Protein 5A99 (pdb70)

Foldseek 3Di:
DDDDDDDPVVVVVVVVVVCCVVCVLVDLPDKKKKWKWFQAPLQKIKIKMDMFSWKDWDWFALQRQFPPHPVRPPDDDDDPLLVVQQLLCQQDPVRGDHPDVADSRGTFKIKMKIFGQWDLQQKFKDWDGNNPAAPDPDDVVGDDDDPVRSCSVVWDFFDDVRDRGMTMDMDGCPCPVHPVRTIMIIIITHDDPDDDDCCDPVNVVVCVVCVVVDPIDIDIGPHDVRCVVPPCVVPVNWDADPVGDTD

Organism: NCBI:txid352246

Sequence (247 aa):
AYHGAPHEIRNRYQHDRALEILDRQYSRDSYIYAHLVLYMKDSSLQIIRAQNPRIISRSYNWDQLVLPNYRINDEKYYGRSELRHLRDGLLSDNGGRSQHDKGMNEPVSFQFIVQGDVDLGSVWFRVNKYNNISSSSFAMEAVSERAENYIGPLMRPIRYFDREMAWSYVGKFDGILFPCHPVISFAVQRANRDGAGLYNGENIYKTLIRLNDSPDLYAHYDDEETSVANYWTRFQYLYRTKCDIAV

Nearest PDB structures (foldseek):
  5a99-assembly1_A  TM=1.004E+00  e=1.630E-52  Operophtera brumata cypovirus 19
  5a8u-assembly1_A  TM=9.266E-01  e=1.056E-21  Orgyia pseudotsugata cypovirus 5
  7wyr-assembly1_A  TM=9.074E-01  e=7.950E-17  Bombyx mori cypovirus 1
  5gqj-assembly1_A  TM=9.050E-01  e=3.764E-16  Bombyx mori cypovirus 1
  5a8s-assembly1_A  TM=8.307E-01  e=1.786E-12  Antheraea mylitta cypovirus 4

Structure (mmCIF, N/CA/C/O backbone):
data_5A99
#
_entry.id   5A99
#
_cell.length_a   102.720
_cell.length_b   102.720
_cell.length_c   102.720
_cell.angle_alpha   90.00
_cell.angle_beta   90.00
_cell.angle_gamma   90.00
#
_symmetry.space_group_name_H-M   'I 2 3'
#
loop_
_entity.id
_entity.type
_entity.pdbx_description
1 polymer Polyhedrin
2 non-polymer "ADENOSINE-5'-TRIPHOSPHATE"
3 non-polymer 'MAGNESIUM ION'
4 water water
#
loop_
_atom_site.group_PDB
_atom_site.id
_atom_site.type_symbol
_atom_site.label_atom_id
_atom_site.label_alt_id
_atom_site.label_comp_id
_atom_site.label_asym_id
_atom_site.label_entity_id
_atom_site.label_seq_id
_atom_site.pdbx_PDB_ins_code
_atom_site.Cartn_x
_atom_site.Cartn_y
_atom_site.Cartn_z
_atom_site.occupancy
_atom_site.B_iso_or_equiv
_atom_site.auth_seq_id
_atom_site.auth_comp_id
_atom_site.auth_asym_id
_atom_site.auth_atom_id
_atom_site.pdbx_PDB_model_num
ATOM 4 N N . ALA A 1 2 ? 57.242 71.795 -7.653 1.00 17.39 2 ALA A N 1
ATOM 5 C CA . ALA A 1 2 ? 56.315 70.701 -7.373 1.00 22.50 2 ALA A CA 1
ATOM 6 C C . ALA A 1 2 ? 55.261 70.587 -8.475 1.00 17.85 2 ALA A C 1
ATOM 7 O O . ALA A 1 2 ? 54.873 71.582 -9.090 1.00 18.89 2 ALA A O 1
ATOM 14 N N . TYR A 1 3 ? 54.788 69.370 -8.715 1.00 19.39 3 TYR A N 1
ATOM 15 C CA . TYR A 1 3 ? 53.815 69.134 -9.771 1.00 21.25 3 TYR A CA 1
ATOM 16 C C . TYR A 1 3 ? 52.729 68.139 -9.382 1.00 20.84 3 TYR A C 1
ATOM 17 O O . TYR A 1 3 ? 52.997 67.116 -8.747 1.00 21.53 3 TYR A O 1
ATOM 35 N N . HIS A 1 4 ? 51.499 68.460 -9.784 1.00 21.29 4 HIS A N 1
ATOM 36 C CA . HIS A 1 4 ? 50.352 67.571 -9.649 1.00 22.11 4 HIS A CA 1
ATOM 37 C C . HIS A 1 4 ? 49.501 67.743 -10.891 1.00 19.35 4 HIS A C 1
ATOM 38 O O . HIS A 1 4 ? 49.123 68.859 -11.242 1.00 24.38 4 HIS A O 1
ATOM 53 N N . GLY A 1 5 ? 49.200 66.645 -11.564 1.00 19.44 5 GLY A N 1
ATOM 54 C CA . GLY A 1 5 ? 48.441 66.727 -12.797 1.00 22.90 5 GLY A CA 1
ATOM 55 C C . GLY A 1 5 ? 47.506 65.565 -13.054 1.00 23.58 5 GLY A C 1
ATOM 56 O O . GLY A 1 5 ? 46.896 65.504 -14.117 1.00 20.23 5 GLY A O 1
ATOM 60 N N . ALA A 1 6 ? 47.388 64.645 -12.097 1.00 17.96 6 ALA A N 1
ATOM 61 C CA . ALA A 1 6 ? 46.564 63.456 -12.297 1.00 21.00 6 ALA A CA 1
ATOM 62 C C . ALA A 1 6 ? 46.102 62.870 -10.981 1.00 14.02 6 ALA A C 1
ATOM 63 O O . ALA A 1 6 ? 46.715 63.104 -9.946 1.00 16.79 6 ALA A O 1
ATOM 70 N N . PRO A 1 7 ? 45.011 62.101 -11.023 1.00 16.66 7 PRO A N 1
ATOM 71 C CA . PRO A 1 7 ? 44.497 61.378 -9.856 1.00 18.21 7 PRO A CA 1
ATOM 72 C C . PRO A 1 7 ? 45.261 60.079 -9.614 1.00 17.69 7 PRO A C 1
ATOM 73 O O . PRO A 1 7 ? 45.843 59.510 -10.543 1.00 18.75 7 PRO A O 1
ATOM 84 N N . HIS A 1 8 ? 45.268 59.623 -8.368 1.00 19.57 8 HIS A N 1
ATOM 85 C CA . HIS A 1 8 ? 45.748 58.287 -8.048 1.00 20.57 8 HIS A CA 1
ATOM 86 C C . HIS A 1 8 ? 44.726 57.279 -8.587 1.00 21.64 8 HIS A C 1
ATOM 87 O O . HIS A 1 8 ? 43.593 57.647 -8.927 1.00 18.15 8 HIS A O 1
ATOM 102 N N . GLU A 1 9 ? 45.107 56.008 -8.664 1.00 23.49 9 GLU A N 1
ATOM 103 C CA . GLU A 1 9 ? 44.193 54.985 -9.168 1.00 21.75 9 GLU A CA 1
ATOM 104 C C . GLU A 1 9 ? 43.239 54.562 -8.074 1.00 14.48 9 GLU A C 1
ATOM 105 O O . GLU A 1 9 ? 43.400 53.496 -7.481 1.00 13.44 9 GLU A O 1
ATOM 117 N N . ILE A 1 10 ? 42.240 55.399 -7.811 1.00 15.82 10 ILE A N 1
ATOM 118 C CA . ILE A 1 10 ? 41.336 55.175 -6.689 1.00 14.34 10 ILE A CA 1
ATOM 119 C C . ILE A 1 10 ? 40.658 53.808 -6.793 1.00 13.81 10 ILE A C 1
ATOM 120 O O . ILE A 1 10 ? 40.650 53.030 -5.837 1.00 10.84 10 ILE A O 1
ATOM 136 N N . ARG A 1 11 ? 40.092 53.521 -7.959 1.00 12.96 11 ARG A N 1
ATOM 137 C CA . ARG A 1 11 ? 39.346 52.291 -8.156 1.00 13.43 11 ARG A CA 1
ATOM 138 C C . ARG A 1 11 ? 40.208 51.072 -7.838 1.00 14.23 11 ARG A C 1
ATOM 139 O O . ARG A 1 11 ? 39.752 50.134 -7.192 1.00 13.57 11 ARG A O 1
ATOM 160 N N . ASN A 1 12 ? 41.459 51.104 -8.281 1.00 14.72 12 ASN A N 1
ATOM 161 C CA . ASN A 1 12 ? 42.385 50.003 -8.067 1.00 15.12 12 ASN A CA 1
ATOM 162 C C . ASN A 1 12 ? 42.758 49.864 -6.588 1.00 13.87 12 ASN A C 1
ATOM 163 O O . ASN A 1 12 ? 42.810 48.747 -6.055 1.00 12.40 12 ASN A O 1
ATOM 174 N N . ARG A 1 13 ? 42.992 51.001 -5.926 1.00 13.58 13 ARG A N 1
ATOM 175 C CA . ARG A 1 13 ? 43.364 51.007 -4.512 1.00 17.28 13 ARG A CA 1
ATOM 176 C C . ARG A 1 13 ? 42.225 50.403 -3.693 1.00 15.78 13 ARG A C 1
ATOM 177 O O . ARG A 1 13 ? 42.452 49.580 -2.809 1.00 12.14 13 ARG A O 1
ATOM 198 N N . TYR A 1 14 ? 40.997 50.801 -4.007 1.00 14.58 14 TYR A N 1
ATOM 199 C CA . TYR A 1 14 ? 39.830 50.239 -3.333 1.00 12.59 14 TYR A CA 1
ATOM 200 C C . TYR A 1 14 ? 39.727 48.730 -3.558 1.00 13.45 14 TYR A C 1
ATOM 201 O O . TYR A 1 14 ? 39.335 47.993 -2.656 1.00 12.72 14 TYR A O 1
ATOM 219 N N . GLN A 1 15 ? 40.096 48.266 -4.750 1.00 13.67 15 GLN A N 1
ATOM 220 C CA . GLN A 1 15 ? 40.061 46.825 -5.043 1.00 10.77 15 GLN A CA 1
ATOM 221 C C . GLN A 1 15 ? 41.032 46.038 -4.164 1.00 12.16 15 GLN A C 1
ATOM 222 O O . GLN A 1 15 ? 40.687 44.975 -3.630 1.00 8.86 15 GLN A O 1
ATOM 236 N N . HIS A 1 16 ? 42.253 46.547 -4.027 1.00 15.07 16 HIS A N 1
ATOM 237 C CA . HIS A 1 16 ? 43.231 45.946 -3.123 1.00 22.02 16 HIS A CA 1
ATOM 238 C C . HIS A 1 16 ? 42.678 45.873 -1.703 1.00 14.93 16 HIS A C 1
ATOM 239 O O . HIS A 1 16 ? 42.791 44.845 -1.047 1.00 12.04 16 HIS A O 1
ATOM 254 N N . ASP A 1 17 ? 42.097 46.982 -1.245 1.00 16.08 17 ASP A N 1
ATOM 255 C CA . ASP A 1 17 ? 41.534 47.088 0.100 1.00 15.45 17 ASP A CA 1
ATOM 256 C C . ASP A 1 17 ? 40.415 46.073 0.295 1.00 12.69 17 ASP A C 1
ATOM 257 O O . ASP A 1 17 ? 40.292 4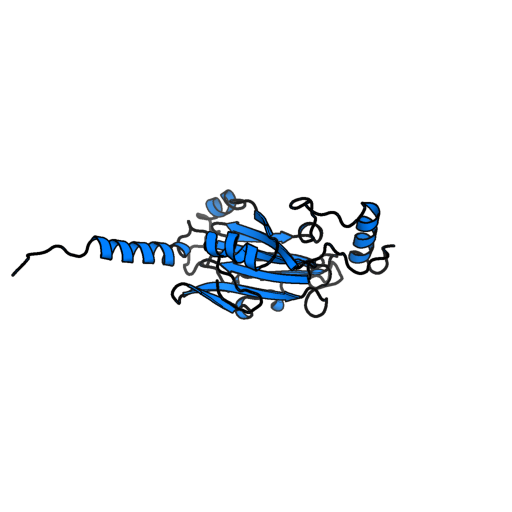5.467 1.366 1.00 9.77 17 ASP A O 1
ATOM 266 N N . ARG A 1 18 ? 39.614 45.880 -0.753 1.00 12.62 18 ARG A N 1
ATOM 267 C CA . ARG A 1 18 ? 38.515 44.919 -0.719 1.00 14.94 18 ARG A CA 1
ATOM 268 C C . ARG A 1 18 ? 39.025 43.481 -0.681 1.00 12.95 18 ARG A C 1
ATOM 269 O O . ARG A 1 18 ? 38.470 42.637 0.032 1.00 11.22 18 ARG A O 1
ATOM 290 N N . ALA A 1 19 ? 40.058 43.205 -1.474 1.00 11.79 19 ALA A N 1
ATOM 291 C CA . ALA A 1 19 ? 40.662 41.881 -1.510 1.00 11.86 19 ALA A CA 1
ATOM 292 C C . ALA A 1 19 ? 41.210 41.560 -0.125 1.00 12.40 19 ALA A C 1
ATOM 293 O O . ALA A 1 19 ? 40.970 40.478 0.403 1.00 11.01 19 ALA A O 1
ATOM 300 N N . LEU A 1 20 ? 41.927 42.512 0.470 1.00 11.53 20 LEU A N 1
ATOM 301 C CA . LEU A 1 20 ? 42.421 42.345 1.829 1.00 14.85 20 LEU A CA 1
ATOM 302 C C . LEU A 1 20 ? 41.283 42.263 2.837 1.00 11.77 20 LEU A C 1
ATOM 303 O O . LEU A 1 20 ? 41.351 41.480 3.779 1.00 11.67 20 LEU A O 1
ATOM 319 N N . GLU A 1 21 ? 40.260 43.096 2.660 1.00 11.96 21 GLU A N 1
ATOM 320 C CA . GLU A 1 21 ? 39.086 43.030 3.519 1.00 11.31 21 GLU A CA 1
ATOM 321 C C . GLU A 1 21 ? 38.508 41.606 3.617 1.00 12.53 21 GLU A C 1
ATOM 322 O O . GLU A 1 21 ? 38.132 41.137 4.702 1.00 12.80 21 GLU A O 1
ATOM 334 N N . ILE A 1 22 ? 38.445 40.910 2.488 1.00 13.31 22 ILE A N 1
ATOM 335 C CA . ILE A 1 22 ? 37.840 39.580 2.454 1.00 13.04 22 ILE A CA 1
ATOM 336 C C . ILE A 1 22 ? 38.817 38.511 2.952 1.00 10.73 22 ILE A C 1
ATOM 337 O O . ILE A 1 22 ? 38.449 37.644 3.749 1.00 14.12 22 ILE A O 1
ATOM 353 N N . LEU A 1 23 ? 40.060 38.578 2.486 1.00 13.31 23 LEU A N 1
ATOM 354 C CA . LEU A 1 23 ? 41.110 37.669 2.944 1.00 14.46 23 LEU A CA 1
ATOM 355 C C . LEU A 1 23 ? 41.307 37.754 4.451 1.00 18.78 23 LEU A C 1
ATOM 356 O O . LEU A 1 23 ? 41.602 36.751 5.103 1.00 16.32 23 LEU A O 1
ATOM 372 N N . ASP A 1 24 ? 41.153 38.956 4.997 1.00 12.42 24 ASP A N 1
ATOM 373 C CA . ASP A 1 24 ? 41.406 39.168 6.414 1.00 13.32 24 ASP A CA 1
ATOM 374 C C . ASP A 1 24 ? 40.157 39.141 7.281 1.00 10.24 24 ASP A C 1
ATOM 375 O O . ASP A 1 24 ? 40.271 39.221 8.505 1.00 9.91 24 ASP A O 1
ATOM 384 N N . ARG A 1 25 ? 38.972 39.035 6.671 1.00 8.61 25 ARG A N 1
ATOM 385 C CA . ARG A 1 25 ? 37.722 39.051 7.446 1.00 9.35 25 ARG A CA 1
ATOM 386 C C . ARG A 1 25 ? 37.704 37.955 8.499 1.00 9.19 25 ARG A C 1
ATOM 387 O O . ARG A 1 25 ? 37.150 38.133 9.579 1.00 9.95 25 ARG A O 1
ATOM 408 N N . GLN A 1 26 ? 38.315 36.823 8.163 1.00 11.11 26 GLN A N 1
ATOM 409 C CA . GLN A 1 26 ? 38.343 35.662 9.054 1.00 12.72 26 GLN A CA 1
ATOM 410 C C . GLN A 1 26 ? 38.900 35.989 10.431 1.00 9.39 26 GLN A C 1
ATOM 411 O O . GLN A 1 26 ? 38.621 35.272 11.395 1.00 10.71 26 GLN A O 1
ATOM 425 N N . TYR A 1 27 ? 39.736 37.028 10.515 1.00 12.05 27 TYR A N 1
ATOM 426 C CA . TYR A 1 27 ? 40.312 37.446 11.795 1.00 11.04 27 TYR A CA 1
ATOM 427 C C . TYR A 1 27 ? 39.322 38.226 12.646 1.00 9.82 27 TYR A C 1
ATOM 428 O O . TYR A 1 27 ? 39.497 38.340 13.850 1.00 9.94 27 TYR A O 1
ATOM 446 N N . SER A 1 28 ? 38.293 38.779 12.022 1.00 11.95 28 SER A N 1
ATOM 447 C CA . SER A 1 28 ? 37.248 39.467 12.775 1.00 14.86 28 SER A CA 1
ATOM 448 C C . SER A 1 28 ? 36.417 38.494 13.593 1.00 13.73 28 SER A C 1
ATOM 449 O O . SER A 1 28 ? 36.015 37.443 13.093 1.00 12.63 28 SER A O 1
ATOM 457 N N . ARG A 1 29 ? 36.160 38.856 14.850 1.00 12.72 29 ARG A N 1
ATOM 458 C CA . ARG A 1 29 ? 35.311 38.039 15.709 1.00 16.90 29 ARG A CA 1
ATOM 459 C C . ARG A 1 29 ? 33.874 38.022 15.202 1.00 10.92 29 ARG A C 1
ATOM 460 O O . ARG A 1 29 ? 33.059 37.251 15.685 1.00 14.77 29 ARG A O 1
ATOM 481 N N . ASP A 1 30 ? 33.571 38.869 14.223 1.00 10.80 30 ASP A N 1
ATOM 482 C CA . ASP A 1 30 ? 32.233 38.920 13.645 1.00 11.23 30 ASP A CA 1
ATOM 483 C C . ASP A 1 30 ? 32.168 38.220 12.298 1.00 12.67 30 ASP A C 1
ATOM 484 O O . ASP A 1 30 ? 31.267 38.473 11.502 1.00 15.66 30 ASP A O 1
ATOM 493 N N . SER A 1 31 ? 33.133 37.351 12.044 1.00 11.13 31 SER A N 1
ATOM 494 C CA . SER A 1 31 ? 33.069 36.458 10.899 1.00 10.12 31 SER A CA 1
ATOM 495 C C . SER A 1 31 ? 32.797 35.058 11.436 1.00 8.81 31 SER A C 1
ATOM 496 O O . SER A 1 31 ? 32.610 34.875 12.635 1.00 9.19 31 SER A O 1
ATOM 504 N N . TYR A 1 32 ? 32.792 34.073 10.553 1.00 12.73 32 TYR A N 1
ATOM 505 C CA . TYR A 1 32 ? 32.487 32.714 10.962 1.00 11.34 32 TYR A CA 1
ATOM 506 C C . TYR A 1 32 ? 33.677 31.758 10.936 1.00 11.78 32 TYR A C 1
ATOM 507 O O . TYR A 1 32 ? 34.623 31.913 10.157 1.00 11.53 32 TYR A O 1
ATOM 525 N N . ILE A 1 33 ? 33.613 30.758 11.804 1.00 9.86 33 ILE A N 1
ATOM 526 C CA . ILE A 1 33 ? 34.436 29.579 11.627 1.00 10.84 33 ILE A CA 1
ATOM 527 C C . ILE A 1 33 ? 33.483 28.480 11.194 1.00 12.35 33 ILE A C 1
ATOM 528 O O . ILE A 1 33 ? 32.290 28.481 11.549 1.00 8.84 33 ILE A O 1
ATOM 544 N N . TYR A 1 34 ? 34.012 27.567 10.392 1.00 11.32 34 TYR A N 1
ATOM 545 C CA . TYR A 1 34 ? 33.202 26.528 9.776 1.00 11.00 34 TYR A CA 1
ATOM 546 C C . TYR A 1 34 ? 33.809 25.165 10.045 1.00 12.61 34 TYR A C 1
ATOM 547 O O . TYR A 1 34 ? 35.035 24.996 10.070 1.00 9.91 34 TYR A O 1
ATOM 565 N N . ALA A 1 35 ? 32.919 24.203 10.254 1.00 9.05 35 ALA A N 1
ATOM 566 C CA . ALA A 1 35 ? 33.282 22.812 10.431 1.00 10.74 35 ALA A CA 1
ATOM 567 C C . ALA A 1 35 ? 32.343 21.954 9.579 1.00 8.92 35 ALA A C 1
ATOM 568 O O . ALA A 1 35 ? 31.130 21.934 9.801 1.00 9.53 35 ALA A O 1
ATOM 575 N N . HIS A 1 36 ? 32.916 21.261 8.601 1.00 6.19 36 HIS A N 1
ATOM 576 C CA . HIS A 1 36 ? 32.151 20.386 7.721 1.00 9.35 36 HIS A CA 1
ATOM 577 C C . HIS A 1 36 ? 32.452 18.937 8.025 1.00 9.76 36 HIS A C 1
ATOM 578 O O . HIS A 1 36 ? 33.612 18.533 8.077 1.00 8.18 36 HIS A O 1
ATOM 593 N N . LEU A 1 37 ? 31.401 18.152 8.210 1.00 11.69 37 LEU A N 1
ATOM 594 C CA . LEU A 1 37 ? 31.554 16.719 8.270 1.00 12.62 37 LEU A CA 1
ATOM 595 C C . LEU A 1 37 ? 30.949 16.175 6.983 1.00 10.59 37 LEU A C 1
ATOM 596 O O . LEU A 1 37 ? 29.741 16.283 6.752 1.00 9.28 37 LEU A O 1
ATOM 612 N N . VAL A 1 38 ? 31.809 15.642 6.127 1.00 12.52 38 VAL A N 1
ATOM 613 C CA . VAL A 1 38 ? 31.386 15.153 4.825 1.00 12.20 38 VAL A CA 1
ATOM 614 C C . VAL A 1 38 ? 31.407 13.640 4.860 1.00 12.14 38 VAL A C 1
ATOM 615 O O . VAL A 1 38 ? 32.436 13.031 5.144 1.00 12.41 38 VAL A O 1
ATOM 628 N N . LEU A 1 39 ? 30.268 13.039 4.568 1.00 10.71 39 LEU A N 1
ATOM 629 C CA . LEU A 1 39 ? 30.151 11.585 4.616 1.00 14.04 39 LEU A CA 1
ATOM 630 C C . LEU A 1 39 ? 29.965 11.018 3.220 1.00 13.88 39 LEU A C 1
ATOM 631 O O . LEU A 1 39 ? 29.028 11.382 2.508 1.00 12.79 39 LEU A O 1
ATOM 647 N N . TYR A 1 40 ? 30.876 10.139 2.829 1.00 10.24 40 TYR A N 1
ATOM 648 C CA . TYR A 1 40 ? 30.805 9.507 1.528 1.00 12.03 40 TYR A CA 1
ATOM 649 C C . TYR A 1 40 ? 30.094 8.182 1.670 1.00 12.30 40 TYR A C 1
ATOM 650 O O . TYR A 1 40 ? 30.556 7.27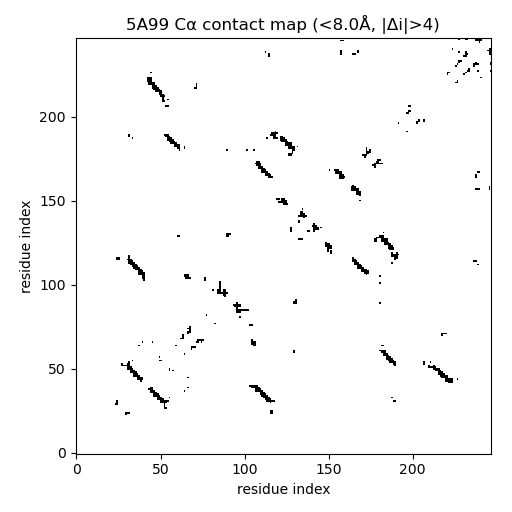5 2.361 1.00 10.45 40 TYR A O 1
ATOM 668 N N . MET A 1 41 ? 28.950 8.089 1.013 1.00 11.60 41 MET A N 1
ATOM 669 C CA . MET A 1 41 ? 28.045 6.978 1.228 1.00 12.95 41 MET A CA 1
ATOM 670 C C . MET A 1 41 ? 28.338 5.842 0.240 1.00 10.72 41 MET A C 1
ATOM 671 O O . MET A 1 41 ? 29.180 5.963 -0.662 1.00 12.84 41 MET A O 1
ATOM 685 N N . LYS A 1 42 ? 27.646 4.732 0.424 1.00 9.00 42 LYS A N 1
ATOM 686 C CA . LYS A 1 42 ? 27.935 3.509 -0.314 1.00 15.90 42 LYS A CA 1
ATOM 687 C C . LYS A 1 42 ? 27.497 3.599 -1.785 1.00 14.32 42 LYS A C 1
ATOM 688 O O . LYS A 1 42 ? 27.938 2.810 -2.625 1.00 11.85 42 LYS A O 1
ATOM 707 N N . ASP A 1 43 ? 26.666 4.588 -2.107 1.00 14.26 43 ASP A N 1
ATOM 708 C CA . ASP A 1 43 ? 26.274 4.811 -3.502 1.00 15.12 43 ASP A CA 1
ATOM 709 C C . ASP A 1 43 ? 27.092 5.931 -4.148 1.00 14.92 43 ASP A C 1
ATOM 710 O O . ASP A 1 43 ? 26.783 6.402 -5.255 1.00 15.60 43 ASP A O 1
ATOM 719 N N . SER A 1 44 ? 28.132 6.344 -3.427 1.00 13.03 44 SER A N 1
ATOM 720 C CA . SER A 1 44 ? 29.007 7.456 -3.807 1.00 12.19 44 SER A CA 1
ATOM 721 C C . SER A 1 44 ? 28.386 8.834 -3.666 1.00 13.52 44 SER A C 1
ATOM 722 O O . SER A 1 44 ? 29.035 9.837 -3.982 1.00 11.46 44 SER A O 1
ATOM 730 N N . SER A 1 45 ? 27.148 8.895 -3.182 1.00 12.92 45 SER A N 1
ATOM 731 C CA . SER A 1 45 ? 26.536 10.178 -2.862 1.00 11.64 45 SER A CA 1
ATOM 732 C C . SER A 1 45 ? 27.218 10.750 -1.618 1.00 11.88 45 SER A C 1
ATOM 733 O O . SER A 1 45 ? 27.868 10.019 -0.863 1.00 12.57 45 SER A O 1
ATOM 741 N N . LEU A 1 46 ? 27.101 12.062 -1.425 1.00 14.43 46 LEU A N 1
ATOM 742 C CA . LEU A 1 46 ? 27.641 12.706 -0.236 1.00 11.64 46 LEU A CA 1
ATOM 743 C C . LEU A 1 46 ? 26.531 13.221 0.651 1.00 13.81 46 LEU A C 1
ATOM 744 O O . LEU A 1 46 ? 25.552 13.809 0.176 1.00 14.16 46 LEU A O 1
ATOM 760 N N . GLN A 1 47 ? 26.713 13.023 1.949 1.00 14.44 47 GLN A N 1
ATOM 761 C CA . GLN A 1 47 ? 25.948 13.753 2.935 1.00 19.24 47 GLN A CA 1
ATOM 762 C C . GLN A 1 47 ? 26.886 14.757 3.614 1.00 12.47 47 GLN A C 1
ATOM 763 O O . GLN A 1 47 ? 27.910 14.383 4.184 1.00 11.77 47 GLN A O 1
ATOM 777 N N . ILE A 1 48 ? 26.522 16.032 3.525 1.00 11.79 48 ILE A N 1
ATOM 778 C CA . ILE A 1 48 ? 27.299 17.123 4.094 1.00 7.04 48 ILE A CA 1
ATOM 779 C C . ILE A 1 48 ? 26.597 17.674 5.321 1.00 9.64 48 ILE A C 1
ATOM 780 O O . ILE A 1 48 ? 25.409 17.982 5.296 1.00 10.01 48 ILE A O 1
ATOM 796 N N . ILE A 1 49 ? 27.343 17.763 6.411 1.00 12.71 49 ILE A N 1
ATOM 797 C CA . ILE A 1 49 ? 26.859 18.398 7.630 1.00 10.05 49 ILE A CA 1
ATOM 798 C C . ILE A 1 49 ? 27.786 19.575 7.888 1.00 10.70 49 ILE A C 1
ATOM 799 O O . ILE A 1 49 ? 28.994 19.393 8.032 1.00 9.04 49 ILE A O 1
ATOM 815 N N . ARG A 1 50 ? 27.231 20.783 7.890 1.00 10.37 50 ARG A N 1
ATOM 816 C CA . ARG A 1 50 ? 28.005 21.966 8.226 1.00 11.09 50 ARG A CA 1
ATOM 817 C C . ARG A 1 50 ? 27.560 22.568 9.541 1.00 11.22 50 ARG A C 1
ATOM 818 O O . ARG A 1 50 ? 26.382 22.902 9.737 1.00 13.62 50 ARG A O 1
ATOM 839 N N . ALA A 1 51 ? 28.533 22.732 10.421 1.00 10.19 51 ALA A N 1
ATOM 840 C CA . ALA A 1 51 ? 28.353 23.501 11.643 1.00 10.97 51 ALA A CA 1
ATOM 841 C C . ALA A 1 51 ? 29.087 24.822 11.470 1.00 8.58 51 ALA A C 1
ATOM 842 O O . ALA A 1 51 ? 30.128 24.887 10.806 1.00 10.65 51 ALA A O 1
ATOM 849 N N . GLN A 1 52 ? 28.554 25.867 12.074 1.00 5.94 52 GLN A N 1
ATOM 850 C CA . GLN A 1 52 ? 29.179 27.175 11.995 1.00 7.87 52 GLN A CA 1
ATOM 851 C C . GLN A 1 52 ? 28.809 28.039 13.186 1.00 11.74 52 GLN A C 1
ATOM 852 O O . GLN A 1 52 ? 27.731 27.898 13.776 1.00 12.31 52 GLN A O 1
ATOM 866 N N . ASN A 1 53 ? 29.707 28.958 13.513 1.00 11.17 53 ASN A N 1
ATOM 867 C CA . ASN A 1 53 ? 29.528 29.834 14.645 1.00 12.77 53 ASN A CA 1
ATOM 868 C C . ASN A 1 53 ? 30.539 30.977 14.579 1.00 10.46 53 ASN A C 1
ATOM 869 O O . ASN A 1 53 ? 31.652 30.808 14.060 1.00 11.78 53 ASN A O 1
ATOM 880 N N . PRO A 1 54 ? 30.164 32.149 15.098 1.00 12.65 54 PRO A N 1
ATOM 881 C CA . PRO A 1 54 ? 31.159 33.226 15.041 1.00 13.08 54 PRO A CA 1
ATOM 882 C C . PRO A 1 54 ? 32.345 32.980 15.960 1.00 9.75 54 PRO A C 1
ATOM 883 O O . PRO A 1 54 ? 33.392 33.598 15.761 1.00 11.17 54 PRO A O 1
ATOM 894 N N . ARG A 1 55 ? 32.214 32.057 16.910 1.00 10.37 55 ARG A N 1
ATOM 895 C CA . ARG A 1 55 ? 33.225 31.912 17.963 1.00 9.96 55 ARG A CA 1
ATOM 896 C C . ARG A 1 55 ? 33.618 30.481 18.314 1.00 11.35 55 ARG A C 1
ATOM 897 O O . ARG A 1 55 ? 34.802 30.175 18.436 1.00 12.19 55 ARG A O 1
ATOM 918 N N . ILE A 1 56 ? 32.632 29.607 18.496 1.00 7.59 56 ILE A N 1
ATOM 919 C CA . ILE A 1 56 ? 32.902 28.303 19.067 1.00 9.41 56 ILE A CA 1
ATOM 920 C C . ILE A 1 56 ? 31.944 27.246 18.540 1.00 11.33 56 ILE A C 1
ATOM 921 O O . ILE A 1 56 ? 30.744 27.480 18.387 1.00 10.99 56 ILE A O 1
ATOM 937 N N . ILE A 1 57 ? 32.494 26.072 18.263 1.00 13.59 57 ILE A N 1
ATOM 938 C CA . ILE A 1 57 ? 31.716 24.970 17.736 1.00 9.02 57 ILE A CA 1
ATOM 939 C C . ILE A 1 57 ? 32.009 23.721 18.558 1.00 8.12 57 ILE A C 1
ATOM 940 O O . ILE A 1 57 ? 33.157 23.288 18.646 1.00 7.74 57 ILE A O 1
ATOM 956 N N . SER A 1 58 ? 30.969 23.177 19.190 1.00 9.54 58 SER A N 1
ATOM 957 C CA . SER A 1 58 ? 31.023 21.855 19.818 1.00 9.97 58 SER A CA 1
ATOM 958 C C . SER A 1 58 ? 29.833 21.036 19.328 1.00 11.65 58 SER A C 1
ATOM 959 O O . SER A 1 58 ? 28.690 21.430 19.535 1.00 9.82 58 SER A O 1
ATOM 967 N N . ARG A 1 59 ? 30.093 19.900 18.682 1.00 11.28 59 ARG A N 1
ATOM 968 C CA . ARG A 1 59 ? 29.022 19.112 18.087 1.00 10.91 59 ARG A CA 1
ATOM 969 C C . ARG A 1 59 ? 29.238 17.636 18.285 1.00 9.24 59 ARG A C 1
ATOM 970 O O . ARG A 1 59 ? 30.369 17.166 18.323 1.00 8.71 59 ARG A O 1
ATOM 991 N N . SER A 1 60 ? 28.142 16.894 18.374 1.00 9.37 60 SER A N 1
ATOM 992 C CA . SER A 1 60 ? 28.235 15.445 18.326 1.00 12.65 60 SER A CA 1
ATOM 993 C C . SER A 1 60 ? 27.059 14.891 17.528 1.00 13.41 60 SER A C 1
ATOM 994 O O . SER A 1 60 ? 25.971 15.498 17.455 1.00 12.44 60 SER A O 1
ATOM 1002 N N . TYR A 1 61 ? 27.300 13.756 16.884 1.00 9.52 61 TYR A N 1
ATOM 1003 C CA . TYR A 1 61 ? 26.314 13.146 16.018 1.00 12.78 61 TYR A CA 1
ATOM 1004 C C . TYR A 1 61 ? 26.229 11.669 16.342 1.00 14.26 61 TYR A C 1
ATOM 1005 O O . TYR A 1 61 ? 27.234 10.961 16.368 1.00 12.35 61 TYR A O 1
ATOM 1023 N N . ASN A 1 62 ? 25.025 11.215 16.641 1.00 17.51 62 ASN A N 1
ATOM 1024 C CA . ASN A 1 62 ? 24.814 9.806 16.878 1.00 14.43 62 ASN A CA 1
ATOM 1025 C C . ASN A 1 62 ? 24.752 9.080 15.531 1.00 13.30 62 ASN A C 1
ATOM 1026 O O . ASN A 1 62 ? 24.602 9.718 14.487 1.00 13.38 62 ASN A O 1
ATOM 1037 N N . TRP A 1 63 ? 24.878 7.755 15.562 1.00 13.80 63 TRP A N 1
ATOM 1038 C CA . TRP A 1 63 ? 24.876 6.931 14.352 1.00 12.95 63 TRP A CA 1
ATOM 1039 C C . TRP A 1 63 ? 23.687 7.248 13.436 1.00 12.47 63 TRP A C 1
ATOM 1040 O O . TRP A 1 63 ? 23.838 7.330 12.215 1.00 14.19 63 TRP A O 1
ATOM 1061 N N . ASP A 1 64 ? 22.512 7.441 14.026 1.00 11.00 64 ASP A N 1
ATOM 1062 C CA . ASP A 1 64 ? 21.312 7.663 13.239 1.00 11.94 64 ASP A CA 1
ATOM 1063 C C . ASP A 1 64 ? 21.217 9.099 12.716 1.00 15.78 64 ASP A C 1
ATOM 1064 O O . ASP A 1 64 ? 20.297 9.440 11.976 1.00 12.54 64 ASP A O 1
ATOM 1073 N N . GLN A 1 65 ? 22.179 9.935 13.083 1.00 13.49 65 GLN A N 1
ATOM 1074 C CA . GLN A 1 65 ? 22.265 11.256 12.499 1.00 12.36 65 GLN A CA 1
ATOM 1075 C C . GLN A 1 65 ? 23.354 11.313 11.438 1.00 12.61 65 GLN A C 1
ATOM 1076 O O . GLN A 1 65 ? 23.523 12.340 10.791 1.00 16.80 65 GLN A O 1
ATOM 1090 N N . LEU A 1 66 ? 24.068 10.197 11.251 1.00 17.70 66 LEU A N 1
ATOM 1091 C CA . LEU A 1 66 ? 25.163 10.106 10.279 1.00 14.19 66 LEU A CA 1
ATOM 1092 C C . LEU A 1 66 ? 24.818 9.217 9.078 1.00 12.20 66 LEU A C 1
ATOM 1093 O O . LEU A 1 66 ? 25.299 9.435 7.969 1.00 13.62 66 LEU A O 1
ATOM 1109 N N . VAL A 1 67 ? 23.994 8.208 9.297 1.00 13.58 67 VAL A N 1
ATOM 1110 C CA . VAL A 1 67 ? 23.600 7.323 8.211 1.00 14.50 67 VAL A CA 1
ATOM 1111 C C . VAL A 1 67 ? 22.709 8.095 7.236 1.00 13.95 67 VAL A C 1
ATOM 1112 O O . VAL A 1 67 ? 22.243 9.194 7.545 1.00 14.77 67 VAL A O 1
ATOM 1125 N N . LEU A 1 68 ? 22.490 7.535 6.056 1.00 12.73 68 LEU A N 1
ATOM 1126 C CA . LEU A 1 68 ? 21.460 8.044 5.155 1.00 12.60 68 LEU A CA 1
ATOM 1127 C C . LEU A 1 68 ? 20.688 6.863 4.563 1.00 11.86 68 LEU A C 1
ATOM 1128 O O . LEU A 1 68 ? 21.273 5.983 3.946 1.00 14.79 68 LEU A O 1
ATOM 1144 N N . PRO A 1 69 ? 19.358 6.875 4.678 1.00 16.15 69 PRO A N 1
ATOM 1145 C CA . PRO A 1 69 ? 18.544 8.015 5.100 1.00 11.85 69 PRO A CA 1
ATOM 1146 C C . PRO A 1 69 ? 18.503 8.224 6.609 1.00 14.98 69 PRO A C 1
ATOM 1147 O O . PRO A 1 69 ? 18.785 7.314 7.410 1.00 10.14 69 PRO A O 1
ATOM 1158 N N . ASN A 1 70 ? 18.140 9.446 6.990 1.00 11.17 70 ASN A N 1
ATOM 1159 C CA . ASN A 1 70 ? 17.890 9.776 8.382 1.00 11.29 70 ASN A CA 1
ATOM 1160 C C . ASN A 1 70 ? 16.738 10.773 8.471 1.00 16.04 70 ASN A C 1
ATOM 1161 O O . ASN A 1 70 ? 16.188 11.186 7.447 1.00 17.22 70 ASN A O 1
ATOM 1172 N N . TYR A 1 71 ? 16.369 11.163 9.687 1.00 13.06 71 TYR A N 1
ATOM 1173 C CA . TYR A 1 71 ? 15.189 12.007 9.868 1.00 11.93 71 TYR A CA 1
ATOM 1174 C C . TYR A 1 71 ? 15.401 13.461 9.370 1.00 13.81 71 TYR A C 1
ATOM 1175 O O . TYR A 1 71 ? 14.436 14.185 9.135 1.00 13.92 71 TYR A O 1
ATOM 1193 N N . ARG A 1 72 ? 16.655 13.865 9.181 1.00 13.93 72 ARG A N 1
ATOM 1194 C CA . ARG A 1 72 ? 16.967 15.167 8.589 1.00 13.25 72 ARG A CA 1
ATOM 1195 C C . ARG A 1 72 ? 17.016 15.067 7.059 1.00 13.25 72 ARG A C 1
ATOM 1196 O O . ARG A 1 72 ? 16.526 15.952 6.360 1.00 14.54 72 ARG A O 1
ATOM 1217 N N . ILE A 1 73 ? 17.619 13.989 6.556 1.00 14.35 73 ILE A N 1
ATOM 1218 C CA . ILE A 1 73 ? 17.626 13.667 5.120 1.00 14.43 73 ILE A CA 1
ATOM 1219 C C . ILE A 1 73 ? 17.017 12.284 4.900 1.00 14.69 73 ILE A C 1
ATOM 1220 O O . ILE A 1 73 ? 17.711 11.258 4.917 1.00 13.67 73 ILE A O 1
ATOM 1236 N N . ASN A 1 74 ? 15.707 12.271 4.698 1.00 14.18 74 ASN A N 1
ATOM 1237 C CA . ASN A 1 74 ? 14.940 11.041 4.556 1.00 15.43 74 ASN A CA 1
ATOM 1238 C C . ASN A 1 74 ? 14.498 10.856 3.098 1.00 15.48 74 ASN A C 1
ATOM 1239 O O . ASN A 1 74 ? 13.305 10.837 2.798 1.00 20.04 74 ASN A O 1
ATOM 1250 N N . ASP A 1 75 ? 15.467 10.737 2.193 1.00 11.54 75 ASP A N 1
ATOM 1251 C CA . ASP A 1 75 ? 15.164 10.702 0.763 1.00 15.20 75 ASP A CA 1
ATOM 1252 C C . ASP A 1 75 ? 15.492 9.358 0.104 1.00 16.43 75 ASP A C 1
ATOM 1253 O O . ASP A 1 75 ? 15.454 9.240 -1.118 1.00 18.56 75 ASP A O 1
ATOM 1262 N N . GLU A 1 76 ? 15.816 8.354 0.917 1.00 13.63 76 GLU A N 1
ATOM 1263 C CA . GLU A 1 76 ? 15.958 6.985 0.435 1.00 17.72 76 GLU A CA 1
ATOM 1264 C C . GLU A 1 76 ? 15.201 6.032 1.379 1.00 15.29 76 GLU A C 1
ATOM 1265 O O . GLU A 1 76 ? 14.818 6.417 2.494 1.00 13.40 76 GLU A O 1
ATOM 1277 N N . LYS A 1 77 ? 14.950 4.808 0.921 1.00 15.72 77 LYS A N 1
ATOM 1278 C CA . LYS A 1 77 ? 14.461 3.743 1.803 1.00 18.13 77 LYS A CA 1
ATOM 1279 C C . LYS A 1 77 ? 15.118 2.411 1.463 1.00 17.22 77 LYS A C 1
ATOM 1280 O O . LYS A 1 77 ? 14.944 1.887 0.362 1.00 22.25 77 LYS A O 1
ATOM 1299 N N . TYR A 1 78 ? 15.862 1.864 2.424 1.00 17.51 78 TYR A N 1
ATOM 1300 C CA . TYR A 1 78 ? 16.564 0.592 2.246 1.00 19.64 78 TYR A CA 1
ATOM 1301 C C . TYR A 1 78 ? 16.056 -0.492 3.201 1.00 16.88 78 TYR A C 1
ATOM 1302 O O . TYR A 1 78 ? 16.238 -1.676 2.937 1.00 13.01 78 TYR A O 1
ATOM 1320 N N . TYR A 1 79 ? 15.440 -0.092 4.316 1.00 12.64 79 TYR A N 1
ATOM 1321 C CA . TYR A 1 79 ? 15.023 -1.062 5.336 1.00 14.24 79 TYR A CA 1
ATOM 1322 C C . TYR A 1 79 ? 13.656 -0.789 5.949 1.00 16.55 79 TYR A C 1
ATOM 1323 O O . TYR A 1 79 ? 13.244 0.364 6.096 1.00 19.02 79 TYR A O 1
ATOM 1341 N N . GLY A 1 80 ? 12.980 -1.865 6.343 1.00 13.87 80 GLY A N 1
ATOM 1342 C CA . GLY A 1 80 ? 11.777 -1.757 7.145 1.00 21.06 80 GLY A CA 1
ATOM 1343 C C . GLY A 1 80 ? 12.143 -1.413 8.575 1.00 21.42 80 GLY A C 1
ATOM 1344 O O . GLY A 1 80 ? 13.320 -1.456 8.954 1.00 17.43 80 GLY A O 1
ATOM 1348 N N . ARG A 1 81 ? 11.136 -1.052 9.364 1.00 20.65 81 ARG A N 1
ATOM 1349 C CA . ARG A 1 81 ? 11.353 -0.601 10.739 1.00 19.69 81 ARG A CA 1
ATOM 1350 C C . ARG A 1 81 ? 12.042 -1.662 11.572 1.00 21.31 81 ARG A C 1
ATOM 1351 O O . ARG A 1 81 ? 12.921 -1.363 12.388 1.00 18.49 81 ARG A O 1
ATOM 1372 N N . SER A 1 82 ? 11.628 -2.906 11.372 1.00 17.21 82 SER A N 1
ATOM 1373 C CA . SER A 1 82 ? 12.129 -4.010 12.161 1.00 23.42 82 SER A CA 1
ATOM 1374 C C . SER A 1 82 ? 13.558 -4.350 11.788 1.00 19.13 82 SER A C 1
ATOM 1375 O O . SER A 1 82 ? 14.390 -4.584 12.666 1.00 15.89 82 SER A O 1
ATOM 1383 N N . GLU A 1 83 ? 13.830 -4.383 10.484 1.00 20.54 83 GLU A N 1
ATOM 1384 C CA . GLU A 1 83 ? 15.169 -4.658 9.992 1.00 19.67 83 GLU A CA 1
ATOM 1385 C C . GLU A 1 83 ? 16.149 -3.654 10.568 1.00 18.86 83 GLU A C 1
ATOM 1386 O O . GLU A 1 83 ? 17.251 -4.021 10.986 1.00 16.21 83 GLU A O 1
ATOM 1398 N N . LEU A 1 84 ? 15.757 -2.384 10.581 1.00 14.43 84 LEU A N 1
ATOM 1399 C CA . LEU A 1 84 ? 16.659 -1.347 11.067 1.00 18.99 84 LEU A CA 1
ATOM 1400 C C . LEU A 1 84 ? 16.867 -1.519 12.564 1.00 20.56 84 LEU A C 1
ATOM 1401 O O . LEU A 1 84 ? 17.980 -1.352 13.062 1.00 12.78 84 LEU A O 1
ATOM 1417 N N . ARG A 1 85 ? 15.800 -1.867 13.277 1.00 16.40 85 ARG A N 1
ATOM 1418 C CA . ARG A 1 85 ? 15.904 -2.052 14.714 1.00 12.79 85 ARG A CA 1
ATOM 1419 C C . ARG A 1 85 ? 16.899 -3.177 15.028 1.00 13.95 85 ARG A C 1
ATOM 1420 O O . ARG A 1 85 ? 17.749 -3.048 15.913 1.00 12.28 85 ARG A O 1
ATOM 1440 N N . HIS A 1 86 ? 16.775 -4.281 14.303 1.00 14.08 86 HIS A N 1
ATOM 1441 C CA . HIS A 1 86 ? 17.613 -5.453 14.536 1.00 14.52 86 HIS A CA 1
ATOM 1442 C C . HIS A 1 86 ? 19.079 -5.126 14.300 1.00 17.13 86 HIS A C 1
ATOM 1443 O O . HIS A 1 86 ? 19.968 -5.563 15.041 1.00 11.07 86 HIS A O 1
ATOM 1457 N N . LEU A 1 87 ? 19.320 -4.383 13.229 1.00 14.08 87 LEU A N 1
ATOM 1458 C CA . LEU A 1 87 ? 20.663 -3.954 12.883 1.00 14.61 87 LEU A CA 1
ATOM 1459 C C . LEU A 1 87 ? 21.277 -3.180 14.051 1.00 10.85 87 LEU A C 1
ATOM 1460 O O . LEU A 1 87 ? 22.377 -3.500 14.518 1.00 12.19 87 LEU A O 1
ATOM 1476 N N . ARG A 1 88 ? 20.545 -2.187 14.542 1.00 7.55 88 ARG A N 1
ATOM 1477 C CA . ARG A 1 88 ? 21.038 -1.330 15.609 1.00 13.63 88 ARG A CA 1
ATOM 1478 C C . ARG A 1 88 ? 21.270 -2.119 16.879 1.00 12.42 88 ARG A C 1
ATOM 1479 O O . ARG A 1 88 ? 22.276 -1.909 17.550 1.00 9.82 88 ARG A O 1
ATOM 1500 N N . ASP A 1 89 ? 20.349 -3.041 17.182 1.00 10.72 89 ASP A N 1
ATOM 1501 C CA . ASP A 1 89 ? 20.500 -3.964 18.308 1.00 14.85 89 ASP A CA 1
ATOM 1502 C C . ASP A 1 89 ? 21.908 -4.580 18.295 1.00 11.58 89 ASP A C 1
ATOM 1503 O O . ASP A 1 89 ? 22.597 -4.587 19.312 1.00 14.11 89 ASP A O 1
ATOM 1512 N N . GLY A 1 90 ? 22.336 -5.073 17.133 1.00 10.64 90 GLY A N 1
ATOM 1513 C CA . GLY A 1 90 ? 23.662 -5.671 16.987 1.00 8.78 90 GLY A CA 1
ATOM 1514 C C . GLY A 1 90 ? 24.824 -4.690 17.043 1.00 10.89 90 GLY A C 1
ATOM 1515 O O . GLY A 1 90 ? 25.899 -5.016 17.563 1.00 11.15 90 GLY A O 1
ATOM 1519 N N . LEU A 1 91 ? 24.633 -3.486 16.514 1.00 12.24 91 LEU A N 1
ATOM 1520 C CA . LEU A 1 91 ? 25.714 -2.486 16.525 1.00 11.12 91 LEU A CA 1
ATOM 1521 C C . LEU A 1 91 ? 25.965 -1.958 17.930 1.00 16.65 91 LEU A C 1
ATOM 1522 O O . LEU A 1 91 ? 27.077 -1.539 18.255 1.00 13.09 91 LEU A O 1
ATOM 1538 N N . LEU A 1 92 ? 24.931 -1.964 18.765 1.00 12.21 92 LEU A N 1
ATOM 1539 C CA . LEU A 1 92 ? 25.083 -1.488 20.140 1.00 12.96 92 LEU A CA 1
ATOM 1540 C C . LEU A 1 92 ? 25.735 -2.524 21.052 1.00 11.24 92 LEU A C 1
ATOM 1541 O O . LEU A 1 92 ? 26.611 -2.189 21.856 1.00 12.24 92 LEU A O 1
ATOM 1557 N N . SER A 1 93 ? 25.304 -3.778 20.928 1.00 11.15 93 SER A N 1
ATOM 1558 C CA . SER A 1 93 ? 25.677 -4.820 21.883 1.00 10.10 93 SER A CA 1
ATOM 1559 C C . SER A 1 93 ? 26.133 -6.078 21.153 1.00 12.86 93 SER A C 1
ATOM 1560 O O . SER A 1 93 ? 25.373 -6.658 20.385 1.00 9.35 93 SER A O 1
ATOM 1568 N N . ASP A 1 94 ? 27.375 -6.498 21.399 1.00 11.68 94 ASP A N 1
ATOM 1569 C CA . ASP A 1 94 ? 27.964 -7.631 20.683 1.00 17.53 94 ASP A CA 1
ATOM 1570 C C . ASP A 1 94 ? 27.039 -8.854 20.698 1.00 13.60 94 ASP A C 1
ATOM 1571 O O . ASP A 1 94 ? 26.755 -9.402 21.768 1.00 12.59 94 ASP A O 1
ATOM 1580 N N . ASN A 1 95 ? 26.579 -9.275 19.515 1.00 8.87 95 ASN A N 1
ATOM 1581 C CA . ASN A 1 95 ? 25.711 -10.459 19.374 1.00 12.56 95 ASN A CA 1
ATOM 1582 C C . ASN A 1 95 ? 24.358 -10.331 20.049 1.00 12.30 95 ASN A C 1
ATOM 1583 O O . ASN A 1 95 ? 23.725 -11.345 20.361 1.00 13.05 95 ASN A O 1
ATOM 1594 N N . GLY A 1 96 ? 23.928 -9.090 20.277 1.00 11.91 96 GLY A N 1
ATOM 1595 C CA . GLY A 1 96 ? 22.669 -8.806 20.953 1.00 11.40 96 GLY A CA 1
ATOM 1596 C C . GLY A 1 96 ? 21.522 -8.507 20.006 1.00 13.28 96 GLY A C 1
ATOM 1597 O O . GLY A 1 96 ? 20.396 -8.232 20.443 1.00 11.54 96 GLY A O 1
ATOM 1601 N N . GLY A 1 97 ? 21.799 -8.574 18.704 1.00 11.96 97 GLY A N 1
ATOM 1602 C CA . GLY A 1 97 ? 20.790 -8.314 17.690 1.00 11.88 97 GLY A CA 1
ATOM 1603 C C . GLY A 1 97 ? 20.549 -9.518 16.802 1.00 10.61 97 GLY A C 1
ATOM 1604 O O . GLY A 1 97 ? 21.420 -10.383 16.672 1.00 13.91 97 GLY A O 1
ATOM 1608 N N . ARG A 1 98 ? 19.372 -9.571 16.174 1.00 18.44 98 ARG A N 1
ATOM 1609 C CA . ARG A 1 98 ? 19.015 -10.691 15.306 1.00 12.29 98 ARG A CA 1
ATOM 1610 C C . ARG A 1 98 ? 19.123 -10.368 13.818 1.00 11.51 98 ARG A C 1
ATOM 1611 O O . ARG A 1 98 ? 18.664 -11.143 12.980 1.00 16.52 98 ARG A O 1
ATOM 1632 N N . SER A 1 99 ? 19.749 -9.241 13.492 1.00 13.04 99 SER A N 1
ATOM 1633 C CA . SER A 1 99 ? 19.884 -8.811 12.117 1.00 12.84 99 SER A CA 1
ATOM 1634 C C . SER A 1 99 ? 20.589 -9.868 11.269 1.00 12.46 99 SER A C 1
ATOM 1635 O O . SER A 1 99 ? 21.414 -10.652 11.761 1.00 13.85 99 SER A O 1
ATOM 1643 N N . GLN A 1 100 ? 20.278 -9.873 9.981 1.00 14.49 100 GLN A N 1
ATOM 1644 C CA . GLN A 1 100 ? 21.027 -10.661 9.015 1.00 14.59 100 GLN A CA 1
ATOM 1645 C C . GLN A 1 100 ? 22.062 -9.766 8.340 1.00 17.05 100 GLN A C 1
ATOM 1646 O O . GLN A 1 100 ? 22.755 -10.183 7.409 1.00 15.52 100 GLN A O 1
ATOM 1660 N N . HIS A 1 101 ? 22.159 -8.530 8.818 1.00 14.04 101 HIS A N 1
ATOM 1661 C CA . HIS A 1 101 ? 23.019 -7.537 8.191 1.00 15.68 101 HIS A CA 1
ATOM 1662 C C . HIS A 1 101 ? 24.167 -7.149 9.112 1.00 17.59 101 HIS A C 1
ATOM 1663 O O . HIS A 1 101 ? 23.942 -6.648 10.227 1.00 13.54 101 HIS A O 1
ATOM 1678 N N . ASP A 1 102 ? 25.395 -7.370 8.644 1.00 14.66 102 ASP A N 1
ATOM 1679 C CA . ASP A 1 102 ? 26.589 -6.928 9.368 1.00 16.96 102 ASP A CA 1
ATOM 1680 C C . ASP A 1 102 ? 26.751 -5.418 9.288 1.00 17.51 102 ASP A C 1
ATOM 1681 O O . ASP A 1 102 ? 27.137 -4.770 10.262 1.00 17.54 102 ASP A O 1
ATOM 1690 N N . LYS A 1 103 ? 26.500 -4.883 8.095 1.00 13.02 103 LYS A N 1
ATOM 1691 C CA . LYS A 1 103 ? 26.630 -3.467 7.835 1.00 17.02 103 LYS A CA 1
ATOM 1692 C C . LYS A 1 103 ? 25.378 -2.996 7.129 1.00 16.62 103 LYS A C 1
ATOM 1693 O O . LYS A 1 103 ? 24.703 -3.778 6.451 1.00 17.24 103 LYS A O 1
ATOM 1712 N N . GLY A 1 104 ? 25.064 -1.718 7.288 1.00 15.79 104 GLY A N 1
ATOM 1713 C CA . GLY A 1 104 ? 23.880 -1.158 6.675 1.00 10.65 104 GLY A CA 1
ATOM 1714 C C . GLY A 1 104 ? 24.211 -0.470 5.373 1.00 14.68 104 GLY A C 1
ATOM 1715 O O . GLY A 1 104 ? 25.264 0.162 5.242 1.00 12.52 104 GLY A O 1
ATOM 1719 N N . MET A 1 105 ? 23.312 -0.607 4.403 1.00 16.43 105 MET A N 1
ATOM 1720 C CA . MET A 1 105 ? 23.409 0.144 3.161 1.00 11.63 105 MET A CA 1
ATOM 1721 C C . MET A 1 105 ? 23.372 1.637 3.459 1.00 11.04 105 MET A C 1
ATOM 1722 O O . MET A 1 105 ? 23.860 2.446 2.673 1.00 13.22 105 MET A O 1
ATOM 1736 N N . ASN A 1 106 ? 22.807 1.991 4.612 1.00 9.13 106 ASN A N 1
ATOM 1737 C CA . ASN A 1 106 ? 22.627 3.392 4.985 1.00 14.18 106 ASN A CA 1
ATOM 1738 C C . ASN A 1 106 ? 23.875 4.010 5.599 1.00 15.43 106 ASN A C 1
ATOM 1739 O O . ASN A 1 106 ? 23.912 5.211 5.837 1.00 15.02 106 ASN A O 1
ATOM 1750 N N . GLU A 1 107 ? 24.886 3.190 5.859 1.00 14.57 107 GLU A N 1
ATOM 1751 C CA . GLU A 1 107 ? 26.080 3.647 6.573 1.00 17.92 107 GLU A CA 1
ATOM 1752 C C . GLU A 1 107 ? 27.150 4.214 5.643 1.00 13.30 107 GLU A C 1
ATOM 1753 O O . GLU A 1 107 ? 27.329 3.733 4.530 1.00 14.49 107 GLU A O 1
ATOM 1765 N N . PRO A 1 108 ? 27.886 5.226 6.122 1.00 12.86 108 PRO A N 1
ATOM 1766 C CA . PRO A 1 108 ? 28.927 5.903 5.345 1.00 14.30 108 PRO A CA 1
ATOM 1767 C C . PRO A 1 108 ? 30.160 5.020 5.184 1.00 15.05 108 PRO A C 1
ATOM 1768 O O . PRO A 1 108 ? 30.476 4.206 6.055 1.00 17.38 108 PRO A O 1
ATOM 1779 N N . VAL A 1 109 ? 30.841 5.179 4.059 1.00 16.27 109 VAL A N 1
ATOM 1780 C CA . VAL A 1 109 ? 32.064 4.447 3.793 1.00 12.33 109 VAL A CA 1
ATOM 1781 C C . VAL A 1 109 ? 33.263 5.144 4.420 1.00 14.08 109 VAL A C 1
ATOM 1782 O O . VAL A 1 109 ? 34.185 4.508 4.932 1.00 11.41 109 VAL A O 1
ATOM 1795 N N . SER A 1 110 ? 33.246 6.469 4.379 1.00 13.61 110 SER A N 1
ATOM 1796 C CA . SER A 1 110 ? 34.390 7.238 4.819 1.00 12.76 110 SER A CA 1
ATOM 1797 C C . SER A 1 110 ? 33.939 8.666 5.037 1.00 14.55 110 SER A C 1
ATOM 1798 O O . SER A 1 110 ? 32.770 9.010 4.793 1.00 11.43 110 SER A O 1
ATOM 1806 N N . PHE A 1 111 ? 34.863 9.493 5.502 1.00 10.56 111 PHE A N 1
ATOM 1807 C CA . PHE A 1 111 ? 34.539 10.869 5.842 1.00 14.41 111 PHE A CA 1
ATOM 1808 C C . PHE A 1 111 ? 35.666 11.833 5.457 1.00 12.39 111 PHE A C 1
ATOM 1809 O O . PHE A 1 111 ? 36.826 11.433 5.280 1.00 10.52 111 PHE A O 1
ATOM 1826 N N . GLN A 1 112 ? 35.312 13.107 5.328 1.00 9.85 112 GLN A N 1
ATOM 1827 C CA . GLN A 1 112 ? 36.293 14.185 5.313 1.00 11.01 112 GLN A CA 1
ATOM 1828 C C . GLN A 1 112 ? 35.819 15.271 6.281 1.00 7.57 112 GLN A C 1
ATOM 1829 O O . GLN A 1 112 ? 34.668 15.727 6.218 1.00 10.26 112 GLN A O 1
ATOM 1843 N N . PHE A 1 113 ? 36.696 15.652 7.202 1.00 12.38 113 PHE A N 1
ATOM 1844 C CA . PHE A 1 113 ? 36.382 16.692 8.176 1.00 10.07 113 PHE A CA 1
ATOM 1845 C C . PHE A 1 113 ? 37.210 17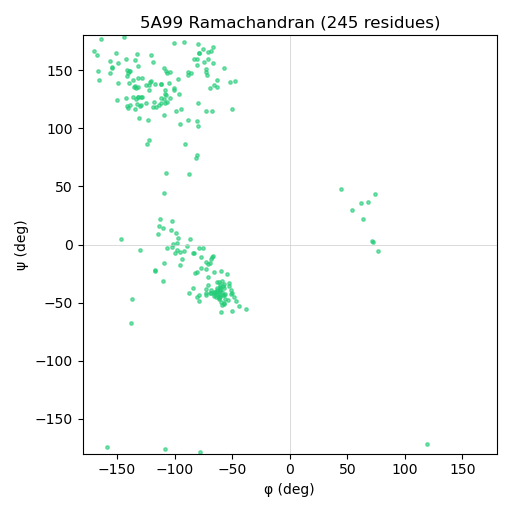.921 7.828 1.00 9.06 113 PHE A C 1
ATOM 1846 O O . PHE A 1 113 ? 38.431 17.830 7.687 1.00 8.48 113 PHE A O 1
ATOM 1863 N N . ILE A 1 114 ? 36.532 19.055 7.649 1.00 10.42 114 ILE A N 1
ATOM 1864 C CA . ILE A 1 114 ? 37.180 20.299 7.253 1.00 10.02 114 ILE A CA 1
ATOM 1865 C C . ILE A 1 114 ? 36.790 21.450 8.162 1.00 10.19 114 ILE A C 1
ATOM 1866 O O . ILE A 1 114 ? 35.605 21.726 8.376 1.00 6.62 114 ILE A O 1
ATOM 1882 N N . VAL A 1 115 ? 37.808 22.115 8.699 1.00 8.86 115 VAL A N 1
ATOM 1883 C CA . VAL A 1 115 ? 37.621 23.326 9.476 1.00 8.18 115 VAL A CA 1
ATOM 1884 C C . VAL A 1 115 ? 38.198 24.480 8.666 1.00 8.14 115 VAL A C 1
ATOM 1885 O O . VAL A 1 115 ? 39.231 24.345 8.022 1.00 9.86 115 VAL A O 1
ATOM 1898 N N . GLN A 1 116 ? 37.482 25.592 8.662 1.00 9.81 116 GLN A N 1
ATOM 1899 C CA . GLN A 1 116 ? 37.853 26.753 7.868 1.00 8.88 116 GLN A CA 1
ATOM 1900 C C . GLN A 1 116 ? 37.571 28.035 8.630 1.00 6.81 116 GLN A C 1
ATOM 1901 O O . GLN A 1 116 ? 36.589 28.129 9.361 1.00 10.89 116 GLN A O 1
ATOM 1915 N N . GLY A 1 117 ? 38.434 29.022 8.430 1.00 9.26 117 GLY A N 1
ATOM 1916 C CA . GLY A 1 117 ? 38.370 30.278 9.145 1.00 10.65 117 GLY A CA 1
ATOM 1917 C C . GLY A 1 117 ? 39.646 30.468 9.933 1.00 13.58 117 GLY A C 1
ATOM 1918 O O . GLY A 1 117 ? 40.600 29.701 9.759 1.00 12.33 117 GLY A O 1
ATOM 1922 N N . ASP A 1 118 ? 39.676 31.498 10.780 1.00 9.80 118 ASP A N 1
ATOM 1923 C CA . ASP A 1 118 ? 40.824 31.731 11.641 1.00 15.87 118 ASP A CA 1
ATOM 1924 C C . ASP A 1 118 ? 40.671 30.808 12.833 1.00 17.88 118 ASP A C 1
ATOM 1925 O O . ASP A 1 118 ? 40.304 31.233 13.933 1.00 10.00 118 ASP A O 1
ATOM 1934 N N . VAL A 1 119 ? 40.923 29.526 12.610 1.00 15.87 119 VAL A N 1
ATOM 1935 C CA . VAL A 1 119 ? 40.681 28.560 13.663 1.00 18.25 119 VAL A CA 1
ATOM 1936 C C . VAL A 1 119 ? 41.899 28.401 14.569 1.00 11.65 119 VAL A C 1
ATOM 1937 O O . VAL A 1 119 ? 43.050 28.544 14.143 1.00 11.41 119 VAL A O 1
ATOM 1950 N N . ASP A 1 120 ? 41.611 28.110 15.828 1.00 13.61 120 ASP A N 1
ATOM 1951 C CA . ASP A 1 120 ? 42.609 27.714 16.785 1.00 12.90 120 ASP A CA 1
ATOM 1952 C C . ASP A 1 120 ? 42.891 26.246 16.535 1.00 11.80 120 ASP A C 1
ATOM 1953 O O . ASP A 1 120 ? 42.111 25.375 16.920 1.00 11.22 120 ASP A O 1
ATOM 1962 N N . LEU A 1 121 ? 43.997 25.971 15.865 1.00 13.93 121 LEU A N 1
ATOM 1963 C CA . LEU A 1 121 ? 44.323 24.601 15.487 1.00 10.89 121 LEU A CA 1
ATOM 1964 C C . LEU A 1 121 ? 44.505 23.689 16.704 1.00 7.37 121 LEU A C 1
ATOM 1965 O O . LEU A 1 121 ? 44.199 22.502 16.637 1.00 13.42 121 LEU A O 1
ATOM 1981 N N . GLY A 1 122 ? 44.992 24.249 17.809 1.00 10.85 122 GLY A N 1
ATOM 1982 C CA . GLY A 1 122 ? 45.112 23.514 19.056 1.00 12.65 122 GLY A CA 1
ATOM 1983 C C . GLY A 1 122 ? 43.776 23.151 19.687 1.00 11.28 122 GLY A C 1
ATOM 1984 O O . GLY A 1 122 ? 43.723 22.383 20.640 1.00 11.40 122 GLY A O 1
ATOM 1988 N N . SER A 1 123 ? 42.691 23.707 19.172 1.00 13.44 123 SER A N 1
ATOM 1989 C CA . SER A 1 123 ? 41.368 23.366 19.682 1.00 13.38 123 SER A CA 1
ATOM 1990 C C . SER A 1 123 ? 40.679 22.339 18.785 1.00 10.80 123 SER A C 1
ATOM 1991 O O . SER A 1 123 ? 39.612 21.833 19.112 1.00 12.59 123 SER A O 1
ATOM 1999 N N . VAL A 1 124 ? 41.272 22.029 17.642 1.00 11.29 124 VAL A N 1
ATOM 2000 C CA . VAL A 1 124 ? 40.599 21.119 16.720 1.00 13.59 124 VAL A CA 1
ATOM 2001 C C . VAL A 1 124 ? 40.623 19.680 17.247 1.00 11.82 124 VAL A C 1
ATOM 2002 O O . VAL A 1 124 ? 41.681 19.067 17.377 1.00 8.44 124 VAL A O 1
ATOM 2015 N N . TRP A 1 125 ? 39.435 19.162 17.552 1.00 11.36 125 TRP A N 1
ATOM 2016 C CA . TRP A 1 125 ? 39.285 17.884 18.223 1.00 12.21 125 TRP A CA 1
ATOM 2017 C C . TRP A 1 125 ? 38.226 17.078 17.492 1.00 9.04 125 TRP A C 1
ATOM 2018 O O . TRP A 1 125 ? 37.171 17.590 17.154 1.00 10.54 125 TRP A O 1
ATOM 2039 N N . PHE A 1 126 ? 38.510 15.808 17.247 1.00 11.77 126 PHE A N 1
ATOM 2040 C CA . PHE A 1 126 ? 37.665 14.997 16.389 1.00 12.36 126 PHE A CA 1
ATOM 2041 C C . PHE A 1 126 ? 37.758 13.548 16.866 1.00 8.93 126 PHE A C 1
ATOM 2042 O O . PHE A 1 126 ? 38.851 12.999 16.968 1.00 10.12 126 PHE A O 1
ATOM 2059 N N . ARG A 1 127 ? 36.614 12.940 17.177 1.00 7.99 127 ARG A N 1
ATOM 2060 C CA . ARG A 1 127 ? 36.602 11.601 17.762 1.00 9.63 127 ARG A CA 1
ATOM 2061 C C . ARG A 1 127 ? 35.463 10.781 17.202 1.00 11.36 127 ARG A C 1
ATOM 2062 O O . ARG A 1 127 ? 34.291 11.143 17.349 1.00 11.30 127 ARG A O 1
ATOM 2083 N N . VAL A 1 128 ? 35.811 9.680 16.547 1.00 10.74 128 VAL A N 1
ATOM 2084 C CA . VAL A 1 128 ? 34.820 8.720 16.090 1.00 15.63 128 VAL A CA 1
ATOM 2085 C C . VAL A 1 128 ? 34.714 7.636 17.150 1.00 11.26 128 VAL A C 1
ATOM 2086 O O . VAL A 1 128 ? 35.603 6.799 17.281 1.00 13.23 128 VAL A O 1
ATOM 2099 N N . ASN A 1 129 ? 33.653 7.681 17.943 1.00 10.05 129 ASN A N 1
ATOM 2100 C CA . ASN A 1 129 ? 33.367 6.588 18.860 1.00 13.86 129 ASN A CA 1
ATOM 2101 C C . ASN A 1 129 ? 32.711 5.424 18.124 1.00 12.36 129 ASN A C 1
ATOM 2102 O O . ASN A 1 129 ? 32.254 5.566 16.986 1.00 12.63 129 ASN A O 1
ATOM 2113 N N . LYS A 1 130 ? 32.684 4.270 18.777 1.00 11.76 130 LYS A N 1
ATOM 2114 C CA . LYS A 1 130 ? 31.848 3.161 18.350 1.00 9.82 130 LYS A CA 1
ATOM 2115 C C . LYS A 1 130 ? 30.384 3.552 18.535 1.00 13.01 130 LYS A C 1
ATOM 2116 O O . LYS A 1 130 ? 30.074 4.549 19.190 1.00 9.22 130 LYS A O 1
ATOM 2135 N N . TYR A 1 131 ? 29.483 2.738 17.996 1.00 13.33 131 TYR A N 1
ATOM 2136 C CA . TYR A 1 131 ? 28.054 2.941 18.198 1.00 12.14 131 TYR A CA 1
ATOM 2137 C C . TYR A 1 131 ? 27.715 3.095 19.686 1.00 16.56 131 TYR A C 1
ATOM 2138 O O . TYR A 1 131 ? 26.870 3.912 20.056 1.00 12.67 131 TYR A O 1
ATOM 2156 N N . ASN A 1 132 ? 28.377 2.308 20.535 1.00 12.61 132 ASN A N 1
ATOM 2157 C CA . ASN A 1 132 ? 28.036 2.268 21.955 1.00 16.83 132 ASN A CA 1
ATOM 2158 C C . ASN A 1 132 ? 28.389 3.569 22.669 1.00 14.69 132 ASN A C 1
ATOM 2159 O O . ASN A 1 132 ? 27.962 3.796 23.796 1.00 11.30 132 ASN A O 1
ATOM 2170 N N . ASN A 1 133 ? 29.165 4.410 21.983 1.00 11.12 133 ASN A N 1
ATOM 2171 C CA . ASN A 1 133 ? 29.424 5.786 22.393 1.00 9.26 133 ASN A CA 1
ATOM 2172 C C . ASN A 1 133 ? 30.137 5.920 23.741 1.00 10.45 133 ASN A C 1
ATOM 2173 O O . ASN A 1 133 ? 29.892 6.873 24.496 1.00 10.16 133 ASN A O 1
ATOM 2184 N N . ILE A 1 134 ? 31.037 4.982 24.024 1.00 13.76 134 ILE A N 1
ATOM 2185 C CA . ILE A 1 134 ? 31.904 5.077 25.195 1.00 15.44 134 ILE A CA 1
ATOM 2186 C C . ILE A 1 134 ? 33.295 5.481 24.743 1.00 14.71 134 ILE A C 1
ATOM 2187 O O . ILE A 1 134 ? 33.904 4.840 23.874 1.00 12.59 134 ILE A O 1
ATOM 2203 N N . SER A 1 135 ? 33.787 6.555 25.350 1.00 16.93 135 SER A N 1
ATOM 2204 C CA . SER A 1 135 ? 34.958 7.238 24.846 1.00 14.02 135 SER A CA 1
ATOM 2205 C C . SER A 1 135 ? 36.226 6.522 25.256 1.00 10.16 135 SER A C 1
ATOM 2206 O O . SER A 1 135 ? 36.491 6.302 26.445 1.00 10.33 135 SER A O 1
ATOM 2214 N N . SER A 1 136 ? 36.990 6.140 24.241 1.00 11.34 136 SER 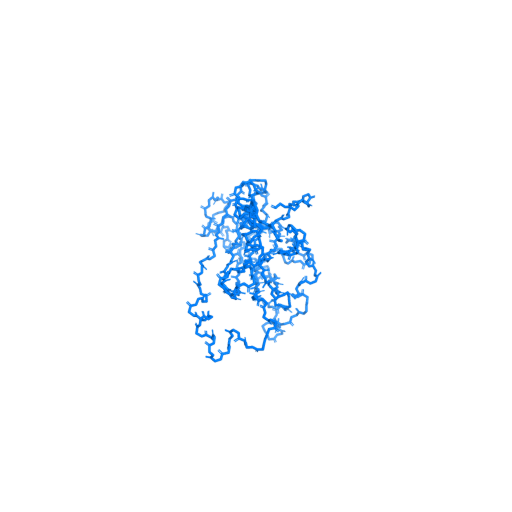A N 1
ATOM 2215 C CA . SER A 1 136 ? 38.288 5.503 24.413 1.00 9.80 136 SER A CA 1
ATOM 2216 C C . SER A 1 136 ? 38.238 4.269 25.314 1.00 12.09 136 SER A C 1
ATOM 2217 O O . SER A 1 136 ? 39.222 3.941 25.967 1.00 14.63 136 SER A O 1
ATOM 2225 N N . SER A 1 137 ? 37.102 3.577 25.328 1.00 14.92 137 SER A N 1
ATOM 2226 C CA . SER A 1 137 ? 36.925 2.406 26.189 1.00 13.84 137 SER A CA 1
ATOM 2227 C C . SER A 1 137 ? 35.682 1.624 25.791 1.00 15.44 137 SER A C 1
ATOM 2228 O O . SER A 1 137 ? 34.817 2.132 25.070 1.00 15.77 137 SER A O 1
ATOM 2236 N N . SER A 1 138 ? 35.607 0.384 26.262 1.00 14.45 138 SER A N 1
ATOM 2237 C CA . SER A 1 138 ? 34.358 -0.368 26.244 1.00 19.62 138 SER A CA 1
ATOM 2238 C C . SER A 1 138 ? 33.583 -0.168 27.559 1.00 16.58 138 SER A C 1
ATOM 2239 O O . SER A 1 138 ? 32.445 -0.614 27.681 1.00 12.47 138 SER A O 1
ATOM 2247 N N . PHE A 1 139 ? 34.195 0.524 28.520 1.00 14.03 139 PHE A N 1
ATOM 2248 C CA . PHE A 1 139 ? 33.645 0.618 29.878 1.00 11.86 139 PHE A CA 1
ATOM 2249 C C . PHE A 1 139 ? 33.429 2.045 30.389 1.00 12.86 139 PHE A C 1
ATOM 2250 O O . PHE A 1 139 ? 34.290 2.917 30.238 1.00 10.77 139 PHE A O 1
ATOM 2267 N N . ALA A 1 140 ? 32.281 2.246 31.037 1.00 9.90 140 ALA A N 1
ATOM 2268 C CA . ALA A 1 140 ? 31.883 3.543 31.567 1.00 11.83 140 ALA A CA 1
ATOM 2269 C C . ALA A 1 140 ? 32.922 4.200 32.483 1.00 9.81 140 ALA A C 1
ATOM 2270 O O . ALA A 1 140 ? 33.228 5.381 32.323 1.00 12.32 140 ALA A O 1
ATOM 2277 N N . MET A 1 141 ? 33.462 3.454 33.439 1.00 11.26 141 MET A N 1
ATOM 2278 C CA . MET A 1 141 ? 34.369 4.049 34.427 1.00 14.39 141 MET A CA 1
ATOM 2279 C C . MET A 1 141 ? 35.786 4.208 33.879 1.00 12.24 141 MET A C 1
ATOM 2280 O O . MET A 1 141 ? 36.559 5.051 34.359 1.00 12.20 141 MET A O 1
ATOM 2294 N N . GLU A 1 142 ? 36.115 3.394 32.878 1.00 9.77 142 GLU A N 1
ATOM 2295 C CA . GLU A 1 142 ? 37.443 3.437 32.261 1.00 8.86 142 GLU A CA 1
ATOM 2296 C C . GLU A 1 142 ? 37.511 4.550 31.225 1.00 13.28 142 GLU A C 1
ATOM 2297 O O . GLU A 1 142 ? 38.592 5.070 30.932 1.00 10.19 142 GLU A O 1
ATOM 2309 N N . ALA A 1 143 ? 36.338 4.912 30.700 1.00 10.46 143 ALA A N 1
ATOM 2310 C CA . ALA A 1 143 ? 36.191 5.914 29.650 1.00 15.67 143 ALA A CA 1
ATOM 2311 C C . ALA A 1 143 ? 36.982 7.186 29.942 1.00 12.48 143 ALA A C 1
ATOM 2312 O O . ALA A 1 143 ? 37.038 7.654 31.078 1.00 8.88 143 ALA A O 1
ATOM 2319 N N . VAL A 1 144 ? 37.586 7.740 28.901 1.00 7.57 144 VAL A N 1
ATOM 2320 C CA . VAL A 1 144 ? 38.409 8.931 29.034 1.00 10.12 144 VAL A CA 1
ATOM 2321 C C . VAL A 1 144 ? 38.095 9.935 27.939 1.00 10.51 144 VAL A C 1
ATOM 2322 O O . VAL A 1 144 ? 37.948 9.575 26.767 1.00 15.16 144 VAL A O 1
ATOM 2335 N N . SER A 1 145 ? 37.980 11.201 28.331 1.00 13.17 145 SER A N 1
ATOM 2336 C CA . SER A 1 145 ? 37.503 12.247 27.424 1.00 18.30 145 SER A CA 1
ATOM 2337 C C . SER A 1 145 ? 38.634 12.989 26.708 1.00 9.50 145 SER A C 1
ATOM 2338 O O . SER A 1 145 ? 38.391 13.749 25.773 1.00 14.37 145 SER A O 1
ATOM 2346 N N . GLU A 1 146 ? 39.862 12.781 27.168 1.00 10.39 146 GLU A N 1
ATOM 2347 C CA . GLU A 1 146 ? 41.020 13.460 26.607 1.00 9.83 146 GLU A CA 1
ATOM 2348 C C . GLU A 1 146 ? 42.066 12.460 26.106 1.00 12.63 146 GLU A C 1
ATOM 2349 O O . GLU A 1 146 ? 42.753 11.807 26.900 1.00 13.85 146 GLU A O 1
ATOM 2361 N N . ARG A 1 147 ? 42.171 12.345 24.785 1.00 12.71 147 ARG A N 1
ATOM 2362 C CA . ARG A 1 147 ? 43.197 11.523 24.152 1.00 12.05 147 ARG A CA 1
ATOM 2363 C C . ARG A 1 147 ? 43.885 12.328 23.050 1.00 11.90 147 ARG A C 1
ATOM 2364 O O . ARG A 1 147 ? 43.221 12.880 22.165 1.00 12.12 147 ARG A O 1
ATOM 2385 N N . ALA A 1 148 ? 45.215 12.385 23.112 1.00 12.88 148 ALA A N 1
ATOM 2386 C CA . ALA A 1 148 ? 46.022 13.154 22.168 1.00 11.56 148 ALA A CA 1
ATOM 2387 C C . ALA A 1 148 ? 45.688 12.804 20.715 1.00 6.82 148 ALA A C 1
ATOM 2388 O O . ALA A 1 148 ? 45.743 13.660 19.840 1.00 11.20 148 ALA A O 1
ATOM 2395 N N . GLU A 1 149 ? 45.328 11.551 20.477 1.00 9.50 149 GLU A N 1
ATOM 2396 C CA . GLU A 1 149 ? 45.042 11.065 19.134 1.00 13.08 149 GLU A CA 1
ATOM 2397 C C . GLU A 1 149 ? 43.916 11.859 18.492 1.00 16.77 149 GLU A C 1
ATOM 2398 O O . GLU A 1 149 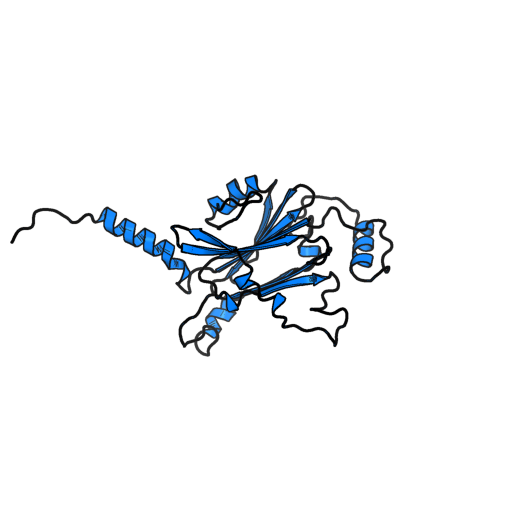? 43.870 12.033 17.273 1.00 10.23 149 GLU A O 1
ATOM 2410 N N . ASN A 1 150 ? 42.992 12.325 19.322 1.00 8.51 150 ASN A N 1
ATOM 2411 C CA . ASN A 1 150 ? 41.832 13.042 18.826 1.00 10.56 150 ASN A CA 1
ATOM 2412 C C . ASN A 1 150 ? 42.082 14.529 18.583 1.00 9.60 150 ASN A C 1
ATOM 2413 O O . ASN A 1 150 ? 41.221 15.218 18.039 1.00 11.80 150 ASN A O 1
ATOM 2424 N N . TYR A 1 151 ? 43.253 15.019 18.979 1.00 11.88 151 TYR A N 1
ATOM 2425 C CA . TYR A 1 151 ? 43.647 16.395 18.670 1.00 12.70 151 TYR A CA 1
ATOM 2426 C C . TYR A 1 151 ? 44.408 16.374 17.352 1.00 15.46 151 TYR A C 1
ATOM 2427 O O . TYR A 1 151 ? 45.647 16.282 17.314 1.00 10.04 151 TYR A O 1
ATOM 2445 N N . ILE A 1 152 ? 43.627 16.464 16.273 1.00 11.07 152 ILE A N 1
ATOM 2446 C CA . ILE A 1 152 ? 44.073 16.054 14.941 1.00 14.67 152 ILE A CA 1
ATOM 2447 C C . ILE A 1 152 ? 44.756 17.143 14.121 1.00 11.22 152 ILE A C 1
ATOM 2448 O O . ILE A 1 152 ? 45.189 16.879 12.992 1.00 13.30 152 ILE A O 1
ATOM 2464 N N . GLY A 1 153 ? 44.854 18.348 14.674 1.00 10.80 153 GLY A N 1
ATOM 2465 C CA . GLY A 1 153 ? 45.409 19.490 13.955 1.00 13.06 153 GLY A CA 1
ATOM 2466 C C . GLY A 1 153 ? 46.589 19.200 13.042 1.00 10.68 153 GLY A C 1
ATOM 2467 O O . GLY A 1 153 ? 46.558 19.520 11.862 1.00 14.99 153 GLY A O 1
ATOM 2471 N N . PRO A 1 154 ? 47.654 18.601 13.581 1.00 11.71 154 PRO A N 1
ATOM 2472 C CA . PRO A 1 154 ? 48.865 18.400 12.771 1.00 11.69 154 PRO A CA 1
ATOM 2473 C C . PRO A 1 154 ? 48.701 17.304 11.718 1.00 11.31 154 PRO A C 1
ATOM 2474 O O . PRO A 1 154 ? 49.418 17.296 10.721 1.00 9.36 154 PRO A O 1
ATOM 2485 N N . LEU A 1 155 ? 47.744 16.409 11.927 1.00 11.82 155 LEU A N 1
ATOM 2486 C CA . LEU A 1 155 ? 47.477 15.345 10.970 1.00 13.13 155 LEU A CA 1
ATOM 2487 C C . LEU A 1 155 ? 46.701 15.862 9.770 1.00 12.65 155 LEU A C 1
ATOM 2488 O O . LEU A 1 155 ? 46.514 15.147 8.782 1.00 8.78 155 LEU A O 1
ATOM 2504 N N . MET A 1 156 ? 46.211 17.088 9.872 1.00 9.50 156 MET A N 1
ATOM 2505 C CA . MET A 1 156 ? 45.382 17.634 8.810 1.00 15.33 156 MET A CA 1
ATOM 2506 C C . MET A 1 156 ? 46.252 18.202 7.700 1.00 11.22 156 MET A C 1
ATOM 2507 O O . MET A 1 156 ? 47.440 18.486 7.894 1.00 13.05 156 MET A O 1
ATOM 2521 N N . ARG A 1 157 ? 45.644 18.339 6.528 1.00 12.17 157 ARG A N 1
ATOM 2522 C CA . ARG A 1 157 ? 46.309 18.902 5.370 1.00 15.32 157 ARG A CA 1
ATOM 2523 C C . ARG A 1 157 ? 45.600 20.185 4.997 1.00 12.57 157 ARG A C 1
ATOM 2524 O O . ARG A 1 157 ? 44.407 20.186 4.674 1.00 11.23 157 ARG A O 1
ATOM 2545 N N . PRO A 1 158 ? 46.335 21.291 5.057 1.00 10.44 158 PRO A N 1
ATOM 2546 C CA . PRO A 1 158 ? 45.777 22.614 4.801 1.00 10.29 158 PRO A CA 1
ATOM 2547 C C . PRO A 1 158 ? 45.357 22.778 3.353 1.00 12.77 158 PRO A C 1
ATOM 2548 O O . PRO A 1 158 ? 45.867 22.090 2.466 1.00 10.34 158 PRO A O 1
ATOM 2559 N N . ILE A 1 159 ? 44.423 23.692 3.135 1.00 13.45 159 ILE A N 1
ATOM 2560 C CA . ILE A 1 159 ? 44.011 24.084 1.795 1.00 14.10 159 ILE A CA 1
ATOM 2561 C C . ILE A 1 159 ? 44.230 25.589 1.673 1.00 18.40 159 ILE A C 1
ATOM 2562 O O . ILE A 1 159 ? 43.861 26.355 2.572 1.00 15.45 159 ILE A O 1
ATOM 2578 N N . ARG A 1 160 ? 44.842 26.009 0.569 1.00 11.74 160 ARG A N 1
ATOM 2579 C CA . ARG A 1 160 ? 45.288 27.387 0.433 1.00 16.48 160 ARG A CA 1
ATOM 2580 C C . ARG A 1 160 ? 44.372 28.201 -0.479 1.00 11.23 160 ARG A C 1
ATOM 2581 O O . ARG A 1 160 ? 43.762 27.676 -1.420 1.00 14.88 160 ARG A O 1
ATOM 2602 N N . TYR A 1 161 ? 44.284 29.489 -0.171 1.00 18.41 161 TYR A N 1
ATOM 2603 C CA . TYR A 1 161 ? 43.500 30.439 -0.939 1.00 14.43 161 TYR A CA 1
ATOM 2604 C C . TYR A 1 161 ? 44.337 31.700 -1.040 1.00 13.44 161 TYR A C 1
ATOM 2605 O O . TYR A 1 161 ? 44.701 32.300 -0.022 1.00 12.79 161 TYR A O 1
ATOM 2623 N N . PHE A 1 162 ? 44.647 32.087 -2.273 1.00 17.32 162 PHE A N 1
ATOM 2624 C CA . PHE A 1 162 ? 45.631 33.129 -2.530 1.00 15.27 162 PHE A CA 1
ATOM 2625 C C . PHE A 1 162 ? 46.858 32.897 -1.648 1.00 18.74 162 PHE A C 1
ATOM 2626 O O . PHE A 1 162 ? 47.347 33.814 -0.985 1.00 17.91 162 PHE A O 1
ATOM 2643 N N . ASP A 1 163 ? 47.326 31.651 -1.639 1.00 16.36 163 ASP A N 1
ATOM 2644 C CA . ASP A 1 163 ? 48.555 31.258 -0.948 1.00 16.26 163 ASP A CA 1
ATOM 2645 C C . ASP A 1 163 ? 48.479 31.244 0.577 1.00 17.50 163 ASP A C 1
ATOM 2646 O O . ASP A 1 163 ? 49.481 30.979 1.229 1.00 23.01 163 ASP A O 1
ATOM 2655 N N . ARG A 1 164 ? 47.309 31.526 1.139 1.00 16.66 164 ARG A N 1
ATOM 2656 C CA . ARG A 1 164 ? 47.119 31.488 2.588 1.00 14.09 164 ARG A CA 1
ATOM 2657 C C . ARG A 1 164 ? 46.429 30.207 3.025 1.00 13.16 164 ARG A C 1
ATOM 2658 O O . ARG A 1 164 ? 45.425 29.801 2.447 1.00 15.20 164 ARG A O 1
ATOM 2679 N N . GLU A 1 165 ? 46.967 29.574 4.057 1.00 15.58 165 GLU A N 1
ATOM 2680 C CA . GLU A 1 165 ? 46.301 28.434 4.661 1.00 16.54 165 GLU A CA 1
ATOM 2681 C C . GLU A 1 165 ? 45.032 28.965 5.312 1.00 13.82 165 GLU A C 1
ATOM 2682 O O . GLU A 1 165 ? 45.092 29.761 6.244 1.00 16.36 165 GLU A O 1
ATOM 26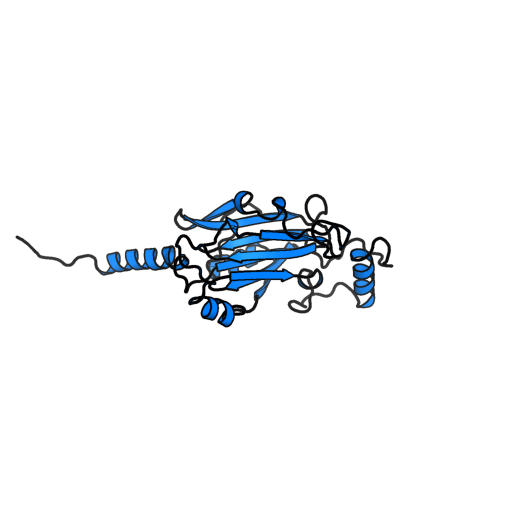94 N N . MET A 1 166 ? 43.876 28.552 4.809 1.00 13.39 166 MET A N 1
ATOM 2695 C CA . MET A 1 166 ? 42.627 29.042 5.367 1.00 10.50 166 MET A CA 1
ATOM 2696 C C . MET A 1 166 ? 41.619 27.941 5.704 1.00 9.26 166 MET A C 1
ATOM 2697 O O . MET A 1 166 ? 40.563 28.205 6.298 1.00 8.17 166 MET A O 1
ATOM 2711 N N . ALA A 1 167 ? 41.955 26.704 5.359 1.00 11.10 167 ALA A N 1
ATOM 2712 C CA . ALA A 1 167 ? 41.141 25.567 5.761 1.00 9.10 167 ALA A CA 1
ATOM 2713 C C . ALA A 1 167 ? 42.028 24.344 5.944 1.00 9.77 167 ALA A C 1
ATOM 2714 O O . ALA A 1 167 ? 43.111 24.263 5.369 1.00 12.29 167 ALA A O 1
ATOM 2721 N N . TRP A 1 168 ? 41.557 23.398 6.751 1.00 9.04 168 TRP A N 1
ATOM 2722 C CA . TRP A 1 168 ? 42.313 22.203 7.065 1.00 11.37 168 TRP A CA 1
ATOM 2723 C C . TRP A 1 168 ? 41.443 20.944 6.967 1.00 13.12 168 TRP A C 1
ATOM 2724 O O . TRP A 1 168 ? 40.295 20.904 7.455 1.00 11.46 168 TRP A O 1
ATOM 2745 N N . SER A 1 169 ? 42.008 19.910 6.352 1.00 12.88 169 SER A N 1
ATOM 2746 C CA . SER A 1 169 ? 41.255 18.709 6.029 1.00 13.34 169 SER A CA 1
ATOM 2747 C C . SER A 1 169 ? 41.829 17.426 6.622 1.00 12.43 169 SER A C 1
ATOM 2748 O O . SER A 1 169 ? 43.038 17.181 6.582 1.00 10.73 169 SER A O 1
ATOM 2756 N N . TYR A 1 170 ? 40.925 16.602 7.134 1.00 8.03 170 TYR A N 1
ATOM 2757 C CA . TYR A 1 170 ? 41.248 15.306 7.706 1.00 13.61 170 TYR A CA 1
ATOM 2758 C C . TYR A 1 170 ? 40.281 14.279 7.120 1.00 10.59 170 TYR A C 1
ATOM 2759 O O . TYR A 1 170 ? 39.077 14.541 7.015 1.00 8.63 170 TYR A O 1
ATOM 2777 N N . VAL A 1 171 ? 40.805 13.118 6.729 1.00 10.65 171 VAL A N 1
ATOM 2778 C CA . VAL A 1 171 ? 39.974 12.078 6.150 1.00 12.66 171 VAL A CA 1
ATOM 2779 C C . VAL A 1 171 ? 40.267 10.700 6.732 1.00 11.88 171 VAL A C 1
ATOM 2780 O O . VAL A 1 171 ? 41.348 10.438 7.271 1.00 11.08 171 VAL A O 1
ATOM 2793 N N . GLY A 1 172 ? 39.296 9.807 6.604 1.00 14.08 172 GLY A N 1
ATOM 2794 C CA . GLY A 1 172 ? 39.468 8.450 7.079 1.00 15.12 172 GLY A CA 1
ATOM 2795 C C . GLY A 1 172 ? 38.341 7.546 6.630 1.00 14.48 172 GLY A C 1
ATOM 2796 O O . GLY A 1 172 ? 37.304 8.023 6.168 1.00 15.70 172 GLY A O 1
ATOM 2800 N N . LYS A 1 173 ? 38.556 6.238 6.776 1.00 16.92 173 LYS A N 1
ATOM 2801 C CA . LYS A 1 173 ? 37.573 5.227 6.408 1.00 13.90 173 LYS A CA 1
ATOM 2802 C C . LYS A 1 173 ? 36.894 4.617 7.632 1.00 16.99 173 LYS A C 1
ATOM 2803 O O . LYS A 1 173 ? 37.541 4.324 8.651 1.00 16.86 173 LYS A O 1
ATOM 2822 N N . PHE A 1 174 ? 35.586 4.410 7.527 1.00 13.91 174 PHE A N 1
ATOM 2823 C CA . PHE A 1 174 ? 34.866 3.668 8.555 1.00 18.97 174 PHE A CA 1
ATOM 2824 C C . PHE A 1 174 ? 34.922 2.170 8.233 1.00 17.18 174 PHE A C 1
ATOM 2825 O O . PHE A 1 174 ? 33.885 1.527 8.020 1.00 13.95 174 PHE A O 1
ATOM 2842 N N . ASP A 1 175 ? 36.132 1.625 8.190 1.00 16.82 175 ASP A N 1
ATOM 2843 C CA . ASP A 1 175 ? 36.316 0.201 7.928 1.00 14.85 175 ASP A CA 1
ATOM 2844 C C . ASP A 1 175 ? 36.806 -0.551 9.173 1.00 22.90 175 ASP A C 1
ATOM 2845 O O . ASP A 1 175 ? 37.271 -1.688 9.081 1.00 17.77 175 ASP A O 1
ATOM 2854 N N . GLY A 1 176 ? 36.701 0.095 10.332 1.00 17.32 176 GLY A N 1
ATOM 2855 C CA . GLY A 1 176 ? 37.023 -0.529 11.598 1.00 17.51 176 GLY A CA 1
ATOM 2856 C C . GLY A 1 176 ? 38.508 -0.678 11.911 1.00 16.62 176 GLY A C 1
ATOM 2857 O O . GLY A 1 176 ? 38.848 -1.092 13.013 1.00 21.68 176 GLY A O 1
ATOM 2861 N N . ILE A 1 177 ? 39.391 -0.344 10.966 1.00 15.12 177 ILE A N 1
ATOM 2862 C CA . ILE A 1 177 ? 40.832 -0.522 11.172 1.00 17.53 177 ILE A CA 1
ATOM 2863 C C . ILE A 1 177 ? 41.455 0.585 12.024 1.00 23.40 177 ILE A C 1
ATOM 2864 O O . ILE A 1 177 ? 42.205 0.299 12.954 1.00 24.94 177 ILE A O 1
ATOM 2880 N N . LEU A 1 178 ? 41.169 1.841 11.695 1.00 17.92 178 LEU A N 1
ATOM 2881 C CA . LEU A 1 178 ? 41.613 2.958 12.519 1.00 18.09 178 LEU A CA 1
ATOM 2882 C C . LEU A 1 178 ? 40.415 3.723 13.083 1.00 16.59 178 LEU A C 1
ATOM 2883 O O . LEU A 1 178 ? 40.532 4.433 14.077 1.00 18.08 178 LEU A O 1
ATOM 2899 N N . PHE A 1 179 ? 39.267 3.581 12.436 1.00 15.94 179 PHE A N 1
ATOM 2900 C CA . PHE A 1 179 ? 38.043 4.240 12.877 1.00 15.89 179 PHE A CA 1
ATOM 2901 C C . PHE A 1 179 ? 36.941 3.207 12.902 1.00 18.68 179 PHE A C 1
ATOM 2902 O O . PHE A 1 179 ? 36.903 2.329 12.047 1.00 16.75 179 PHE A O 1
ATOM 2919 N N . PRO A 1 180 ? 36.044 3.303 13.890 1.00 14.96 180 PRO A N 1
ATOM 2920 C CA . PRO A 1 180 ? 34.924 2.365 13.988 1.00 15.49 180 PRO A CA 1
ATOM 2921 C C . PRO A 1 180 ? 34.117 2.246 12.684 1.00 19.29 180 PRO A C 1
ATOM 2922 O O . PRO A 1 180 ? 33.886 3.248 12.002 1.00 13.19 180 PRO A O 1
ATOM 2933 N N . CYS A 1 181 ? 33.706 1.021 12.356 1.00 17.70 181 CYS A N 1
ATOM 2934 C CA . CYS A 1 181 ? 32.840 0.763 11.205 1.00 15.67 181 CYS A CA 1
ATOM 2935 C C . CYS A 1 181 ? 31.475 1.418 11.320 1.00 15.14 181 CYS A C 1
ATOM 2936 O O . CYS A 1 181 ? 30.880 1.788 10.313 1.00 18.82 181 CYS A O 1
ATOM 2944 N N . HIS A 1 182 ? 30.980 1.527 12.548 1.00 14.42 182 HIS A N 1
ATOM 2945 C CA . HIS A 1 182 ? 29.622 1.997 12.826 1.00 16.92 182 HIS A CA 1
ATOM 2946 C C . HIS A 1 182 ? 29.745 3.186 13.765 1.00 15.28 182 HIS A C 1
ATOM 2947 O O . HIS A 1 182 ? 29.703 3.043 14.983 1.00 13.57 182 HIS A O 1
ATOM 2962 N N . PRO A 1 183 ? 29.921 4.374 13.182 1.00 14.54 183 PRO A N 1
ATOM 2963 C CA . PRO A 1 183 ? 30.457 5.542 13.883 1.00 17.42 183 PRO A CA 1
ATOM 2964 C C . PRO A 1 183 ? 29.446 6.385 14.644 1.00 15.98 183 PRO A C 1
ATOM 2965 O O . PRO A 1 183 ? 28.270 6.487 14.273 1.00 11.80 183 PRO A O 1
ATOM 2976 N N . VAL A 1 184 ? 29.938 6.948 15.744 1.00 13.25 184 VAL A N 1
ATOM 2977 C CA . VAL A 1 184 ? 29.335 8.091 16.417 1.00 12.29 184 VAL A CA 1
ATOM 2978 C C . VAL A 1 184 ? 30.420 9.162 16.299 1.00 10.99 184 VAL A C 1
ATOM 2979 O O . VAL A 1 184 ? 31.603 8.859 16.438 1.00 12.42 184 VAL A O 1
ATOM 2992 N N . ILE A 1 185 ? 30.052 10.397 16.010 1.00 8.78 185 ILE A N 1
ATOM 2993 C CA . ILE A 1 185 ? 31.075 11.398 15.747 1.00 10.43 185 ILE A CA 1
ATOM 2994 C C . ILE A 1 185 ? 30.913 12.665 16.574 1.00 8.77 185 ILE A C 1
ATOM 2995 O O . ILE A 1 185 ? 29.841 13.277 16.596 1.00 10.29 185 ILE A O 1
ATOM 3011 N N . SER A 1 186 ? 31.996 13.030 17.262 1.00 9.42 186 SER A N 1
ATOM 3012 C CA . SER A 1 186 ? 32.084 14.257 18.053 1.00 10.09 186 SER A CA 1
ATOM 3013 C C . SER A 1 186 ? 33.245 15.137 17.548 1.00 10.27 186 SER A C 1
ATOM 3014 O O . SER A 1 186 ? 34.311 14.627 17.204 1.00 8.68 186 SER A O 1
ATOM 3022 N N . PHE A 1 187 ? 33.034 16.451 17.486 1.00 11.39 187 PHE A N 1
ATOM 3023 C CA . PHE A 1 187 ? 34.133 17.366 17.198 1.00 10.45 187 PHE A CA 1
ATOM 3024 C C . PHE A 1 187 ? 33.932 18.751 17.821 1.00 8.93 187 PHE A C 1
ATOM 3025 O O . PHE A 1 187 ? 32.849 19.099 18.298 1.00 12.21 187 PHE A O 1
ATOM 3042 N N . ALA A 1 188 ? 35.017 19.505 17.863 1.00 10.14 188 ALA A N 1
ATOM 3043 C CA . ALA A 1 188 ? 34.998 20.846 18.412 1.00 7.92 188 ALA A CA 1
ATOM 3044 C C . ALA A 1 188 ? 36.105 21.651 17.785 1.00 9.20 188 ALA A C 1
ATOM 3045 O O . ALA A 1 188 ? 37.136 21.116 17.369 1.00 10.86 188 ALA A O 1
ATOM 3052 N N . VAL A 1 189 ? 35.873 22.952 17.726 1.00 9.78 189 VAL A N 1
ATOM 3053 C CA . VAL A 1 189 ? 36.877 23.889 17.285 1.00 10.61 189 VAL A CA 1
ATOM 3054 C C . VAL A 1 189 ? 36.422 25.297 17.668 1.00 8.50 189 VAL A C 1
ATOM 3055 O O . VAL A 1 189 ? 35.234 25.604 17.597 1.00 8.53 189 VAL A O 1
ATOM 3068 N N . GLN A 1 190 ? 37.370 26.137 18.083 1.00 7.87 190 GLN A N 1
ATOM 3069 C CA . GLN A 1 190 ? 37.080 27.535 18.389 1.00 9.36 190 GLN A CA 1
ATOM 3070 C C . GLN A 1 190 ? 37.930 28.419 17.491 1.00 10.64 190 GLN A C 1
ATOM 3071 O O . GLN A 1 190 ? 38.930 27.959 16.907 1.00 9.22 190 GLN A O 1
ATOM 3085 N N . ARG A 1 191 ? 37.553 29.690 17.384 1.00 16.49 191 ARG A N 1
ATOM 3086 C CA . ARG A 1 191 ? 38.360 30.627 16.615 1.00 14.93 191 ARG A CA 1
ATOM 3087 C C . ARG A 1 191 ? 39.613 30.931 17.413 1.00 13.60 191 ARG A C 1
ATOM 3088 O O . ARG A 1 191 ? 39.594 30.889 18.647 1.00 9.11 191 ARG A O 1
ATOM 3109 N N . ALA A 1 192 ? 40.689 31.240 16.699 1.00 12.30 192 ALA A N 1
ATOM 3110 C CA . ALA A 1 192 ? 41.959 31.592 17.314 1.00 13.77 192 ALA A CA 1
ATOM 3111 C C . ALA A 1 192 ? 41.844 32.871 18.136 1.00 13.58 192 ALA A C 1
ATOM 3112 O O . ALA A 1 192 ? 41.271 33.860 17.694 1.00 14.30 192 ALA A O 1
ATOM 3119 N N . ASN A 1 193 ? 42.413 32.855 19.333 1.00 16.97 193 ASN A N 1
ATOM 3120 C CA . ASN A 1 193 ? 42.594 34.087 20.077 1.00 13.33 193 ASN A CA 1
ATOM 3121 C C . ASN A 1 193 ? 44.028 34.175 20.591 1.00 15.92 193 ASN A C 1
ATOM 3122 O O . ASN A 1 193 ? 44.431 33.433 21.488 1.00 13.57 193 ASN A O 1
ATOM 3133 N N . ARG A 1 194 ? 44.796 35.079 19.995 1.00 10.45 194 ARG A N 1
ATOM 3134 C CA . ARG A 1 194 ? 46.217 35.192 20.278 1.00 12.83 194 ARG A CA 1
ATOM 3135 C C . ARG A 1 194 ? 46.478 36.264 21.334 1.00 20.82 194 ARG A C 1
ATOM 3136 O O . ARG A 1 194 ? 47.616 36.429 21.795 1.00 14.69 194 ARG A O 1
ATOM 3157 N N . ASP A 1 195 ? 45.419 36.985 21.711 1.00 7.96 195 ASP A N 1
ATOM 3158 C CA . ASP A 1 195 ? 45.523 38.033 22.725 1.00 14.62 195 ASP A CA 1
ATOM 3159 C C . ASP A 1 195 ? 45.044 37.601 24.112 1.00 12.20 195 ASP A C 1
ATOM 3160 O O . ASP A 1 195 ? 44.542 36.491 24.298 1.00 15.34 195 ASP A O 1
ATOM 3169 N N . GLY A 1 196 ? 45.238 38.478 25.094 1.00 17.13 196 GLY A N 1
ATOM 3170 C CA . GLY A 1 196 ? 45.047 38.116 26.489 1.00 13.71 196 GLY A CA 1
ATOM 3171 C C . GLY A 1 196 ? 43.590 37.945 26.906 1.00 17.03 196 GLY A C 1
ATOM 3172 O O . GLY A 1 196 ? 43.258 37.050 27.691 1.00 17.75 196 GLY A O 1
ATOM 3176 N N . ALA A 1 197 ? 42.721 38.799 26.375 1.00 11.72 197 ALA A N 1
ATOM 3177 C CA . ALA A 1 197 ? 41.321 38.838 26.784 1.00 14.04 197 ALA A CA 1
ATOM 3178 C C . ALA A 1 197 ? 40.499 37.739 26.112 1.00 12.23 197 ALA A C 1
ATOM 3179 O O . ALA A 1 197 ? 40.185 37.818 24.919 1.00 12.53 197 ALA A O 1
ATOM 3186 N N . GLY A 1 198 ? 40.153 36.720 26.889 1.00 14.48 198 GLY A N 1
ATOM 3187 C CA . GLY A 1 198 ? 39.416 35.585 26.375 1.00 12.38 198 GLY A CA 1
ATOM 3188 C C . GLY A 1 198 ? 37.963 35.894 26.056 1.00 11.53 198 GLY A C 1
ATOM 3189 O O . GLY A 1 198 ? 37.312 36.688 26.747 1.00 11.24 198 GLY A O 1
ATOM 3193 N N . LEU A 1 199 ? 37.457 35.238 25.015 1.00 10.51 199 LEU A N 1
ATOM 3194 C CA . LEU A 1 199 ? 36.082 35.427 24.560 1.00 15.53 199 LEU A CA 1
ATOM 3195 C C . LEU A 1 199 ? 35.092 34.733 25.476 1.00 10.75 199 LEU A C 1
ATOM 3196 O O . LEU A 1 199 ? 33.884 34.838 25.286 1.00 8.53 199 LEU A O 1
ATOM 3212 N N . TYR A 1 200 ? 35.606 34.035 26.480 1.00 11.20 200 TYR A N 1
ATOM 3213 C CA . TYR A 1 200 ? 34.757 33.471 27.531 1.00 14.43 200 TYR A CA 1
ATOM 3214 C C . TYR A 1 200 ? 35.041 34.135 28.869 1.00 11.23 200 TYR A C 1
ATOM 3215 O O . TYR A 1 200 ? 34.646 33.616 29.922 1.00 11.63 200 TYR A O 1
ATOM 3233 N N . ASN A 1 201 ? 35.709 35.289 28.847 1.00 8.54 201 ASN A N 1
ATOM 3234 C CA . ASN A 1 201 ? 35.971 36.012 30.091 1.00 10.75 201 ASN A CA 1
ATOM 3235 C C . ASN A 1 201 ? 34.728 36.760 30.566 1.00 11.48 201 ASN A C 1
ATOM 3236 O O . ASN A 1 201 ? 33.672 36.700 29.937 1.00 10.27 201 ASN A O 1
ATOM 3247 N N . GLY A 1 202 ? 34.859 37.477 31.672 1.00 14.68 202 GLY A N 1
ATOM 3248 C CA . GLY A 1 202 ? 33.723 38.149 32.279 1.00 14.49 202 GLY A CA 1
ATOM 3249 C C . GLY A 1 202 ? 32.936 39.052 31.350 1.00 9.44 202 GLY A C 1
ATOM 3250 O O . GLY A 1 202 ? 31.713 39.133 31.459 1.00 10.82 202 GLY A O 1
ATOM 3254 N N . GLU A 1 203 ? 33.627 39.724 30.431 1.00 10.78 203 GLU A N 1
ATOM 3255 C CA . GLU A 1 203 ? 32.988 40.720 29.567 1.00 11.74 203 GLU A CA 1
ATOM 3256 C C . GLU A 1 203 ? 32.542 40.163 28.197 1.00 11.84 203 GLU A C 1
ATOM 3257 O O . GLU A 1 203 ? 31.696 40.760 27.525 1.00 11.58 203 GLU A O 1
ATOM 3269 N N . ASN A 1 204 ? 33.079 39.012 27.800 1.00 9.33 204 ASN A N 1
ATOM 3270 C CA . ASN A 1 204 ? 32.842 38.475 26.467 1.00 8.89 204 ASN A CA 1
ATOM 3271 C C . ASN A 1 204 ? 31.949 37.250 26.473 1.00 9.85 204 ASN A C 1
ATOM 3272 O O . ASN A 1 204 ? 31.426 36.853 25.435 1.00 9.92 204 ASN A O 1
ATOM 3283 N N . ILE A 1 205 ? 31.785 36.653 27.646 1.00 10.03 205 ILE A N 1
ATOM 3284 C CA . ILE A 1 205 ? 31.006 35.428 27.778 1.00 12.35 205 ILE A CA 1
ATOM 3285 C C . ILE A 1 205 ? 29.543 35.613 27.351 1.00 10.41 205 ILE A C 1
ATOM 3286 O O . ILE A 1 205 ? 28.941 34.701 26.774 1.00 7.39 205 ILE A O 1
ATOM 3302 N N . TYR A 1 206 ? 28.971 36.788 27.608 1.00 11.40 206 TYR A N 1
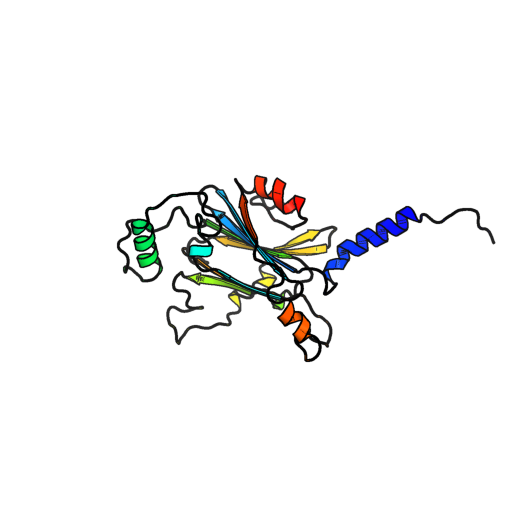ATOM 3303 C CA . TYR A 1 206 ? 27.619 37.067 27.131 1.00 13.33 206 TYR A CA 1
ATOM 3304 C C . TYR A 1 206 ? 27.487 36.749 25.636 1.00 9.87 206 TYR A C 1
ATOM 3305 O O . TYR A 1 206 ? 26.630 35.979 25.234 1.00 9.98 206 TYR A O 1
ATOM 3323 N N . LYS A 1 207 ? 28.319 37.365 24.811 1.00 6.88 207 LYS A N 1
ATOM 3324 C CA . LYS A 1 207 ? 28.190 37.180 23.372 1.00 10.74 207 LYS A CA 1
ATOM 3325 C C . LYS A 1 207 ? 28.366 35.716 22.973 1.00 12.84 207 LYS A C 1
ATOM 3326 O O . LYS A 1 207 ? 27.662 35.218 22.101 1.0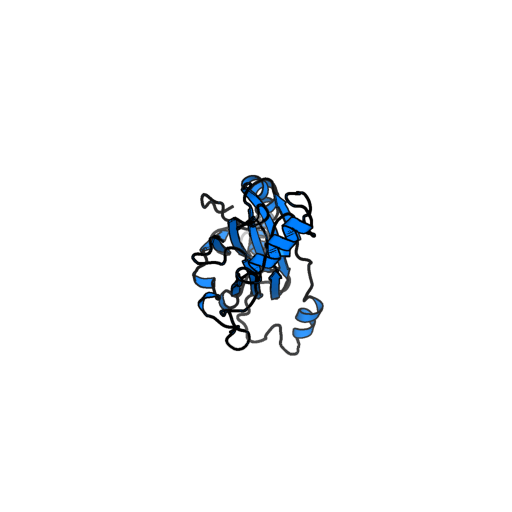0 13.41 207 LYS A O 1
ATOM 3345 N N . THR A 1 208 ? 29.305 35.028 23.610 1.00 8.87 208 THR A N 1
ATOM 3346 C CA . THR A 1 208 ? 29.534 33.626 23.308 1.00 12.46 208 THR A CA 1
ATOM 3347 C C . THR A 1 208 ? 28.264 32.794 23.538 1.00 12.25 208 THR A C 1
ATOM 3348 O O . THR A 1 208 ? 27.835 32.063 22.647 1.00 12.88 208 THR A O 1
ATOM 3359 N N . LEU A 1 209 ? 27.672 32.930 24.727 1.00 7.56 209 LEU A N 1
ATOM 3360 C CA . LEU A 1 209 ? 26.460 32.204 25.097 1.00 10.43 209 LEU A CA 1
ATOM 3361 C C . LEU A 1 209 ? 25.231 32.596 24.274 1.00 10.99 209 LEU A C 1
ATOM 3362 O O . LEU A 1 209 ? 24.489 31.726 23.823 1.00 12.67 209 LEU A O 1
ATOM 3378 N N . ILE A 1 210 ? 25.023 33.894 24.053 1.00 7.96 210 ILE A N 1
ATOM 3379 C CA . ILE A 1 210 ? 23.837 34.347 23.325 1.00 9.31 210 ILE A CA 1
ATOM 3380 C C . ILE A 1 210 ? 23.855 33.875 21.869 1.00 12.52 210 ILE A C 1
ATOM 3381 O O . ILE A 1 210 ? 22.795 33.770 21.243 1.00 8.83 210 ILE A O 1
ATOM 3397 N N . ARG A 1 211 ? 25.054 33.590 21.348 1.00 11.55 211 ARG A N 1
ATOM 3398 C CA . ARG A 1 211 ? 25.219 33.081 19.983 1.00 11.18 211 ARG A CA 1
ATOM 3399 C C . ARG A 1 211 ? 25.716 31.643 19.934 1.00 10.44 211 ARG A C 1
ATOM 3400 O O . ARG A 1 211 ? 26.296 31.211 18.925 1.00 10.53 211 ARG A O 1
ATOM 3421 N N . LEU A 1 212 ? 25.506 30.904 21.017 1.00 11.01 212 LEU A N 1
ATOM 3422 C CA . LEU A 1 212 ? 26.010 29.537 21.110 1.00 12.31 212 LEU A CA 1
ATOM 3423 C C . LEU A 1 212 ? 25.343 28.663 20.042 1.00 10.73 212 LEU A C 1
ATOM 3424 O O . LEU A 1 212 ? 25.970 27.781 19.440 1.00 12.21 212 LEU A O 1
ATOM 3440 N N . ASN A 1 213 ? 24.061 28.918 19.814 1.00 10.68 213 ASN A N 1
ATOM 3441 C CA . ASN A 1 213 ? 23.307 28.272 18.742 1.00 11.04 213 ASN A CA 1
ATOM 3442 C C . ASN A 1 213 ? 22.984 29.273 17.634 1.00 10.34 213 ASN A C 1
ATOM 3443 O O . ASN A 1 213 ? 21.864 29.327 17.126 1.00 10.00 213 ASN A O 1
ATOM 3454 N N . ASP A 1 214 ? 23.990 30.061 17.282 1.00 9.31 214 ASP A N 1
ATOM 3455 C CA . ASP A 1 214 ? 23.893 31.090 16.254 1.00 12.65 214 ASP A CA 1
ATOM 3456 C C . ASP A 1 214 ? 23.251 30.593 14.956 1.00 13.29 214 ASP A C 1
ATOM 3457 O O . ASP A 1 214 ? 22.387 31.250 14.386 1.00 16.10 214 ASP A O 1
ATOM 3466 N N . SER A 1 215 ? 23.673 29.424 14.500 1.00 12.07 215 SER A N 1
ATOM 3467 C CA . SER A 1 215 ? 23.238 28.903 13.217 1.00 14.22 215 SER A CA 1
ATOM 3468 C C . SER A 1 215 ? 22.902 27.444 13.361 1.00 9.80 215 SER A C 1
ATOM 3469 O O . SER A 1 215 ? 23.595 26.723 14.078 1.00 10.18 215 SER A O 1
ATOM 3477 N N . PRO A 1 216 ? 21.839 26.988 12.680 1.00 11.31 216 PRO A N 1
ATOM 3478 C CA . PRO A 1 216 ? 21.572 25.554 12.791 1.00 13.60 216 PRO A CA 1
ATOM 3479 C C . PRO A 1 216 ? 22.589 24.791 11.961 1.00 16.16 216 PRO A C 1
ATOM 3480 O O . PRO A 1 216 ? 23.177 25.384 11.050 1.00 17.15 216 PRO A O 1
ATOM 3491 N N . ASP A 1 217 ? 22.820 23.519 12.274 1.00 12.44 217 ASP A N 1
ATOM 3492 C CA . ASP A 1 217 ? 23.657 22.701 11.413 1.00 16.59 217 ASP A CA 1
ATOM 3493 C C . ASP A 1 217 ? 22.921 22.540 10.093 1.00 16.64 217 ASP A C 1
ATOM 3494 O O . ASP A 1 217 ? 21.707 22.326 10.068 1.00 10.34 217 ASP A O 1
ATOM 3503 N N . LEU A 1 218 ? 23.655 22.653 8.994 1.00 12.90 218 LEU A N 1
ATOM 3504 C CA . LEU A 1 218 ? 23.065 22.439 7.684 1.00 11.93 218 LEU A CA 1
ATOM 3505 C C . LEU A 1 218 ? 23.327 21.012 7.234 1.00 11.26 218 LEU A C 1
ATOM 3506 O O . LEU A 1 218 ? 24.456 20.539 7.306 1.00 12.64 218 LEU A O 1
ATOM 3522 N N . TYR A 1 219 ? 22.268 20.331 6.804 1.00 14.11 219 TYR A N 1
ATOM 3523 C CA . TYR A 1 219 ? 22.365 19.000 6.206 1.00 16.45 219 TYR A CA 1
ATOM 3524 C C . TYR A 1 219 ? 22.091 19.091 4.712 1.00 9.93 219 TYR A C 1
ATOM 3525 O O . TYR A 1 219 ? 21.110 19.706 4.298 1.00 11.37 219 TYR A O 1
ATOM 3543 N N . ALA A 1 220 ? 22.937 18.466 3.904 1.00 10.77 220 ALA A N 1
ATOM 3544 C CA . ALA A 1 220 ? 22.771 18.467 2.447 1.00 12.46 220 ALA A CA 1
ATOM 3545 C C . ALA A 1 220 ? 23.113 17.106 1.869 1.00 8.82 220 ALA A C 1
ATOM 3546 O O . ALA A 1 220 ? 23.988 16.414 2.379 1.00 12.70 220 ALA A O 1
ATOM 3553 N N . HIS A 1 221 ? 22.429 16.750 0.785 1.00 12.30 221 HIS A N 1
ATOM 3554 C CA . HIS A 1 221 ? 22.640 15.488 0.088 1.00 12.16 221 HIS A CA 1
ATOM 3555 C C . HIS A 1 221 ? 22.948 15.769 -1.386 1.00 11.67 221 HIS A C 1
ATOM 3556 O O . HIS A 1 221 ? 22.161 16.418 -2.085 1.00 11.47 221 HIS A O 1
ATOM 3571 N N . TYR A 1 222 ? 24.106 15.301 -1.846 1.00 9.80 222 TYR A N 1
ATOM 3572 C CA . TYR A 1 222 ? 24.544 15.527 -3.228 1.00 13.61 222 TYR A CA 1
ATOM 3573 C C . TYR A 1 222 ? 24.768 14.210 -3.975 1.00 15.69 222 TYR A C 1
ATOM 3574 O O . TYR A 1 222 ? 25.276 13.231 -3.410 1.00 10.39 222 TYR A O 1
ATOM 3592 N N . ASP A 1 223 ? 24.370 14.209 -5.248 1.00 16.83 223 ASP A N 1
ATOM 3593 C CA . ASP A 1 223 ? 24.477 13.046 -6.140 1.00 15.56 223 ASP A CA 1
ATOM 3594 C C . ASP A 1 223 ? 25.834 12.329 -6.015 1.00 9.60 223 ASP A C 1
ATOM 3595 O O . ASP A 1 223 ? 25.895 11.101 -5.833 1.00 11.03 223 ASP A O 1
ATOM 3604 N N . ASP A 1 224 ? 26.910 13.101 -6.154 1.00 10.39 224 ASP A N 1
ATOM 3605 C CA . ASP A 1 224 ? 28.269 12.627 -5.891 1.00 11.67 224 ASP A CA 1
ATOM 3606 C C . ASP A 1 224 ? 29.165 13.825 -5.626 1.00 10.92 224 ASP A C 1
ATOM 3607 O O . ASP A 1 224 ? 28.688 14.955 -5.543 1.00 11.28 224 ASP A O 1
ATOM 3616 N N . GLU A 1 225 ? 30.460 13.575 -5.479 1.00 10.40 225 GLU A N 1
ATOM 3617 C CA . GLU A 1 225 ? 31.393 14.620 -5.082 1.00 12.43 225 GLU A CA 1
ATOM 3618 C C . GLU A 1 225 ? 31.455 15.795 -6.059 1.00 10.84 225 GLU A C 1
ATOM 3619 O O . GLU A 1 225 ? 31.472 16.948 -5.642 1.00 10.75 225 GLU A O 1
ATOM 3631 N N . GLU A 1 226 ? 31.484 15.512 -7.360 1.00 11.23 226 GLU A N 1
ATOM 3632 C CA . GLU A 1 226 ? 31.539 16.590 -8.349 1.00 11.48 226 GLU A CA 1
ATOM 3633 C C . GLU A 1 226 ? 30.310 17.493 -8.244 1.00 8.82 226 GLU A C 1
ATOM 3634 O O . GLU A 1 226 ? 30.412 18.713 -8.374 1.00 10.78 226 GLU A O 1
ATOM 3646 N N . THR A 1 227 ? 29.151 16.904 -7.976 1.00 9.44 227 THR A N 1
ATOM 3647 C CA . THR A 1 227 ? 27.943 17.710 -7.860 1.00 8.81 227 THR A CA 1
ATOM 3648 C C . THR A 1 227 ? 28.118 18.705 -6.718 1.00 12.74 227 THR A C 1
ATOM 3649 O O . THR A 1 227 ? 27.813 19.882 -6.875 1.00 10.41 227 THR A O 1
ATOM 3660 N N . SER A 1 228 ? 28.631 18.230 -5.583 1.00 12.74 228 SER A N 1
ATOM 3661 C CA . SER A 1 228 ? 28.890 19.095 -4.432 1.00 9.68 228 SER A CA 1
ATOM 3662 C C . SER A 1 228 ? 29.941 20.163 -4.753 1.00 12.28 228 SER A C 1
ATOM 3663 O O . SER A 1 228 ? 29.802 21.309 -4.334 1.00 12.19 228 SER A O 1
ATOM 3671 N N . VAL A 1 229 ? 30.975 19.792 -5.508 1.00 10.21 229 VAL A N 1
ATOM 3672 C CA . VAL A 1 229 ? 32.005 20.753 -5.911 1.00 11.05 229 VAL A CA 1
ATOM 3673 C C . VAL A 1 229 ? 31.335 21.869 -6.713 1.00 14.53 229 VAL A C 1
ATOM 3674 O O . VAL A 1 229 ? 31.521 23.053 -6.429 1.00 9.61 229 VAL A O 1
ATOM 3687 N N . ALA A 1 230 ? 30.526 21.476 -7.688 1.00 11.62 230 ALA A N 1
ATOM 3688 C CA . ALA A 1 230 ? 29.829 22.422 -8.547 1.00 9.80 230 ALA A CA 1
ATOM 3689 C C . ALA A 1 230 ? 28.785 23.279 -7.833 1.00 11.89 230 ALA A C 1
ATOM 3690 O O . ALA A 1 230 ? 28.684 24.484 -8.081 1.00 13.46 230 ALA A O 1
ATOM 3697 N N . ASN A 1 231 ? 28.005 22.667 -6.954 1.00 12.08 231 ASN A N 1
ATOM 3698 C CA . ASN A 1 231 ? 26.815 23.327 -6.432 1.00 12.75 231 ASN A CA 1
ATOM 3699 C C . ASN A 1 231 ? 26.932 23.809 -4.990 1.00 9.24 231 ASN A C 1
ATOM 3700 O O . ASN A 1 231 ? 26.014 24.438 -4.470 1.00 14.06 231 ASN A O 1
ATOM 3711 N N . TYR A 1 232 ? 28.063 23.531 -4.359 1.00 11.97 232 TYR A N 1
ATOM 3712 C CA . TYR A 1 232 ? 28.226 23.832 -2.943 1.00 7.48 232 TYR A CA 1
ATOM 3713 C C . TYR A 1 232 ? 29.596 24.424 -2.635 1.00 9.03 232 TYR A C 1
ATOM 3714 O O . TYR A 1 232 ? 29.711 25.590 -2.273 1.00 12.12 232 TYR A O 1
ATOM 3732 N N . TRP A 1 233 ? 30.640 23.625 -2.784 1.00 9.20 233 TRP A N 1
ATOM 3733 C CA . TRP A 1 233 ? 31.962 24.042 -2.329 1.00 11.18 233 TRP A CA 1
ATOM 3734 C C . TRP A 1 233 ? 32.428 25.319 -3.029 1.00 10.67 233 TRP A C 1
ATOM 3735 O O . TRP A 1 233 ? 32.704 26.319 -2.371 1.00 9.16 233 TRP A O 1
ATOM 3756 N N . THR A 1 234 ? 32.501 25.290 -4.357 1.00 10.77 234 THR A N 1
ATOM 3757 C CA . THR A 1 234 ? 32.935 26.460 -5.109 1.00 11.36 234 THR A CA 1
ATOM 3758 C C . THR A 1 234 ? 31.929 27.610 -4.971 1.00 7.86 234 THR A C 1
ATOM 3759 O O . THR A 1 234 ? 32.311 28.759 -4.782 1.00 7.82 234 THR A O 1
ATOM 3770 N N . ARG A 1 235 ? 30.650 27.276 -5.006 1.00 10.90 235 ARG A N 1
ATOM 3771 C CA . ARG A 1 235 ? 29.576 28.265 -4.924 1.00 11.06 235 ARG A CA 1
ATOM 3772 C C . ARG A 1 235 ? 29.616 29.112 -3.655 1.00 9.13 235 ARG A C 1
ATOM 3773 O O . ARG A 1 235 ? 29.416 30.332 -3.705 1.00 11.34 235 ARG A O 1
ATOM 3794 N N . PHE A 1 236 ? 29.869 28.456 -2.523 1.00 11.05 236 PHE A N 1
ATOM 3795 C CA . PHE A 1 236 ? 29.749 29.085 -1.206 1.00 11.04 236 PHE A CA 1
ATOM 3796 C C . PHE A 1 236 ? 31.096 29.503 -0.616 1.00 8.63 236 PHE A C 1
ATOM 3797 O O . PHE A 1 236 ? 31.157 30.026 0.497 1.00 11.98 236 PHE A O 1
ATOM 3814 N N . GLN A 1 237 ? 32.178 29.264 -1.351 1.00 9.72 237 GLN A N 1
ATOM 3815 C CA . GLN A 1 237 ? 33.516 29.635 -0.881 1.00 11.22 237 GLN A CA 1
ATOM 3816 C C . GLN A 1 237 ? 33.950 28.791 0.320 1.00 13.98 237 GLN A C 1
ATOM 3817 O O . GLN A 1 237 ? 34.613 29.275 1.255 1.00 9.25 237 GLN A O 1
ATOM 3831 N N . TYR A 1 238 ? 33.559 27.520 0.294 1.00 8.89 238 TYR A N 1
ATOM 3832 C CA . TYR A 1 238 ? 34.038 26.545 1.262 1.00 10.20 238 TYR A CA 1
ATOM 3833 C C . TYR A 1 238 ? 35.163 25.735 0.625 1.00 11.89 238 TYR A C 1
ATOM 3834 O O . TYR A 1 238 ? 34.947 25.012 -0.354 1.00 12.14 238 TYR A O 1
ATOM 3852 N N . LEU A 1 239 ? 36.365 25.884 1.163 1.00 12.05 239 LEU A N 1
ATOM 3853 C CA . LEU A 1 239 ? 37.535 25.182 0.646 1.00 10.15 239 LEU A CA 1
ATOM 3854 C C . LEU A 1 239 ? 37.341 23.675 0.816 1.00 11.81 239 LEU A C 1
ATOM 3855 O O . LEU A 1 239 ? 36.770 23.223 1.803 1.00 12.57 239 LEU A O 1
ATOM 3871 N N . TYR A 1 240 ? 37.787 22.905 -0.170 1.00 12.78 240 TYR A N 1
ATOM 3872 C CA . TYR A 1 240 ? 37.467 21.486 -0.230 1.00 15.23 240 TYR A CA 1
ATOM 3873 C C . TYR A 1 240 ? 38.494 20.709 -1.043 1.00 11.78 240 TYR A C 1
ATOM 3874 O O . TYR A 1 240 ? 39.065 21.217 -2.019 1.00 13.78 240 TYR A O 1
ATOM 3892 N N . ARG A 1 241 ? 38.709 19.466 -0.635 1.00 10.85 241 ARG A N 1
ATOM 3893 C CA . ARG A 1 241 ? 39.673 18.584 -1.271 1.00 13.75 241 ARG A CA 1
ATOM 3894 C C . ARG A 1 241 ? 38.935 17.374 -1.851 1.00 9.81 241 ARG A C 1
ATOM 3895 O O . ARG A 1 241 ? 38.257 16.652 -1.121 1.00 10.73 241 ARG A O 1
ATOM 3916 N N . THR A 1 242 ? 39.079 17.158 -3.159 1.00 12.69 242 THR A N 1
ATOM 3917 C CA . THR A 1 242 ? 38.403 16.056 -3.855 1.00 11.25 242 THR A CA 1
ATOM 3918 C C . THR A 1 242 ? 39.099 14.699 -3.676 1.00 9.81 242 THR A C 1
ATOM 3919 O O . THR A 1 242 ? 40.190 14.611 -3.113 1.00 10.74 242 THR A O 1
ATOM 3930 N N . LYS A 1 243 ? 38.451 13.636 -4.148 1.00 13.24 243 LYS A N 1
ATOM 3931 C CA . LYS A 1 243 ? 39.007 12.284 -4.052 1.00 9.86 243 LYS A CA 1
ATOM 3932 C C . LYS A 1 243 ? 40.374 12.202 -4.720 1.00 11.67 243 LYS A C 1
ATOM 3933 O O . LYS A 1 243 ? 41.275 11.509 -4.236 1.00 12.71 243 LYS A O 1
ATOM 3952 N N . CYS A 1 244 ? 40.518 12.916 -5.833 1.00 11.41 244 CYS A N 1
ATOM 3953 C CA . CYS A 1 244 ? 41.753 12.905 -6.610 1.00 17.43 244 CYS A CA 1
ATOM 3954 C C . CYS A 1 244 ? 42.725 13.941 -6.075 1.00 13.39 244 CYS A C 1
ATOM 3955 O O . CYS A 1 244 ? 43.787 14.171 -6.645 1.00 14.42 244 CYS A O 1
ATOM 3963 N N . ASP A 1 245 ? 42.328 14.577 -4.980 1.00 13.69 245 ASP A N 1
ATOM 3964 C CA . ASP A 1 245 ? 43.163 15.527 -4.266 1.00 12.86 245 ASP A CA 1
ATOM 3965 C C . ASP A 1 245 ? 43.320 16.876 -4.966 1.00 9.89 245 ASP A C 1
ATOM 3966 O O . ASP A 1 245 ? 44.408 17.439 -5.014 1.00 14.56 245 ASP A O 1
ATOM 3975 N N . ILE A 1 246 ? 42.230 17.406 -5.490 1.00 11.89 246 ILE A N 1
ATOM 3976 C CA . ILE A 1 246 ? 42.263 18.739 -6.061 1.00 8.63 246 ILE A CA 1
ATOM 3977 C C . ILE A 1 246 ? 41.671 19.691 -5.039 1.00 12.41 246 ILE A C 1
ATOM 3978 O O . ILE A 1 246 ? 40.639 19.402 -4.419 1.00 10.14 246 ILE A O 1
ATOM 3994 N N . ALA A 1 247 ? 42.355 20.816 -4.855 1.00 16.69 247 ALA A N 1
ATOM 3995 C CA . ALA A 1 247 ? 41.920 21.848 -3.934 1.00 14.12 247 ALA A CA 1
ATOM 3996 C C . ALA A 1 247 ? 40.988 22.806 -4.655 1.00 18.08 247 ALA A C 1
ATOM 3997 O O . ALA A 1 247 ? 41.421 23.586 -5.508 1.00 15.99 247 ALA A O 1
ATOM 4004 N N . VAL A 1 248 ? 39.699 22.705 -4.332 1.00 13.60 248 VAL A N 1
ATOM 4005 C CA . VAL A 1 248 ? 38.667 23.500 -4.989 1.00 15.02 248 VAL A CA 1
ATOM 4006 C C . VAL A 1 248 ? 38.016 24.471 -4.005 1.00 15.90 248 VAL A C 1
ATOM 4007 O O . VAL A 1 248 ? 37.255 25.349 -4.408 1.00 13.04 248 VAL A O 1
#

Secondary structure (DSSP, 8-state):
----S---HHHHHHHHHHHHHHHHTTSTTS-EEEEEEEE-TTS-EEEEEEEESSEEEEEE-GGGTSSS-SSS-------HHHHHHHHHHHHSTT----S-SS-TTS-SEEEEEEESSB-GGG-EEEEE-TT--TTSSSTTT--S--GGG--GGGSEEEEETTEEEEEEEEEE-SSSSS-SS-EEEEEEEB---SSS-TTSTTTHHHHHHTTT-SPPEEEEESSHHHHIIIIIHHHT---B-TT--B-

Radius of gyration: 21.49 Å; Cα contacts (8 Å, |Δi|>4): 442; chains: 1; bounding box: 45×81×47 Å

Solvent-accessible surface area: 14936 Å² total; per-residue (Å²): 154,187,170,56,87,120,139,127,95,217,72,156,151,108,115,87,120,46,91,75,58,23,56,109,25,104,46,91,132,11,68,0,46,0,3,0,0,0,40,12,86,83,75,7,1,0,0,0,33,0,28,1,12,24,47,0,84,43,78,10,61,2,37,48,0,5,6,28,10,142,128,25,116,80,68,165,86,40,26,222,64,80,57,165,46,2,75,53,29,29,94,57,138,154,53,28,192,34,178,70,124,107,0,125,4,3,4,69,22,1,5,0,1,0,21,6,10,10,39,73,64,23,1,40,4,33,16,6,114,25,46,83,47,18,54,18,69,137,85,199,106,37,52,78,109,98,87,131,25,84,2,11,119,111,11,120,48,2,151,56,138,121,80,79,20,0,23,5,31,93,12,132,11,67,45,140,154,33,32,25,33,0,5,0,8,1,25,2,48,5,13,51,167,111,85,61,30,12,93,46,66,146,37,56,145,76,6,104,104,96,75,141,38,15,116,32,65,34,17,53,37,118,62,31,114,37,0,15,54,72,3,1,72,165,102,93,16,15,0,28,24,190,106,69,105,58,47

B-factor: mean 16.3, std 6.71, range [5.24, 63.9]